Protein AF-A0A969M7H2-F1 (afdb_monomer)

Nearest PDB structures (foldseek):
  3pmc-assembly1_B  TM=3.770E-01  e=3.263E+00  Bacillus anthracis
  1s94-assembly1_A  TM=3.229E-01  e=6.437E+00  Doryteuthis pealeii
  2vee-assembly2_B  TM=3.395E-01  e=8.543E+00  Methanosarcina acetivorans
  3zh0-assembly2_D  TM=2.459E-01  e=5.432E+00  Methanosarcina acetivorans C2A

Mean predicted aligned error: 9.23 Å

Solvent-accessible surface area (backbone atoms only — not comparable to full-atom values): 13716 Å² total; per-residue (Å²): 140,82,84,80,78,81,76,84,69,85,71,71,79,68,38,41,62,80,82,88,72,101,71,77,59,92,92,59,83,84,90,74,83,78,58,60,31,89,74,39,87,54,56,26,68,61,48,50,50,52,51,50,51,52,51,30,54,54,38,33,75,67,66,41,50,72,66,55,20,46,53,50,49,62,74,42,34,56,78,77,65,61,61,87,78,48,68,49,77,45,77,52,59,49,72,58,47,48,72,74,56,73,84,85,61,88,78,70,68,97,72,85,80,67,83,46,76,49,76,46,82,46,83,49,72,67,58,50,50,40,46,43,49,24,43,50,36,24,63,77,69,74,42,53,88,38,49,69,56,46,63,71,70,48,58,77,91,48,47,64,66,51,48,50,51,40,46,49,54,50,48,51,59,56,63,70,65,74,59,58,71,70,58,48,50,54,50,46,51,49,47,52,53,26,47,54,51,49,52,58,58,62,70,48,74,80,80,74,73,79,78,78,77,82,74,77,81,84,129

Radius of gyration: 23.62 Å; Cα contacts (8 Å, |Δi|>4): 178; chains: 1; bounding box: 49×69×76 Å

Sequence (219 aa):
MRSAKSSFFGTASLRAAYRELDGLGAGERAVVSIADPNQAYQARQLVLNRLADRVRDALTTTGLTPEEAGAMVETWRPDWLGDRGLRVLYLLPQEWTEATLPLKLEPAPRMTVRVMVGRSEVLEPDVEQALDLALAEQLQHGKASQIQRLQALLEPRFHEPAITGAINREVDRASAKALPKAELALQRNKIYQAGQSLRQLLRKPRRKHPPKSKLPPCQ

Secondary structure (DSSP, 8-state):
---------------------S---TT-----PPP-GGG--S-HHHHHHHHHHHHHHHHHHTT--HHHHHHHHHHHHIIIIIS-SEEEEEEEPHHHHHHHS----SSPPS-----EEEEEEE--HHHHHHHHHHHHHHHHHS--TTHHHHHHHS-GGGHHHHHHHHHHHHHHHHHTT---HHHHHHHHHHHHHHHHHHHHHHHS---PPPP---PPPP-

Structure (mmCIF, N/CA/C/O backbone):
data_AF-A0A969M7H2-F1
#
_entry.id   AF-A0A969M7H2-F1
#
loop_
_atom_site.group_PDB
_atom_site.id
_atom_site.type_symbol
_atom_site.label_atom_id
_atom_site.label_alt_id
_atom_site.label_comp_id
_atom_site.label_asym_id
_atom_site.label_entity_id
_atom_site.label_seq_id
_atom_site.pdbx_PDB_ins_code
_atom_site.Cartn_x
_atom_site.Cartn_y
_atom_site.Cartn_z
_atom_site.occupancy
_atom_site.B_iso_or_equiv
_atom_site.auth_seq_id
_atom_site.auth_comp_id
_atom_site.auth_asym_id
_atom_site.auth_atom_id
_atom_site.pdbx_PDB_model_num
ATOM 1 N N . MET A 1 1 ? -18.172 24.745 -38.746 1.00 34.62 1 MET A N 1
ATOM 2 C CA . MET A 1 1 ? -17.694 23.544 -38.027 1.00 34.62 1 MET A CA 1
ATOM 3 C C . MET A 1 1 ? -16.381 23.869 -37.322 1.00 34.62 1 MET A C 1
ATOM 5 O O . MET A 1 1 ? -15.348 23.926 -37.973 1.00 34.62 1 MET A O 1
ATOM 9 N N . ARG A 1 2 ? -16.410 24.175 -36.019 1.00 28.17 2 ARG A N 1
ATOM 10 C CA . ARG A 1 2 ? -15.194 24.353 -35.209 1.00 28.17 2 ARG A CA 1
ATOM 11 C C . ARG A 1 2 ? -15.068 23.148 -34.285 1.00 28.17 2 ARG A C 1
ATOM 13 O O . ARG A 1 2 ? -15.931 22.921 -33.447 1.00 28.17 2 ARG A O 1
ATOM 20 N N . SER A 1 3 ? -14.016 22.370 -34.513 1.00 29.94 3 SER A N 1
ATOM 21 C CA . SER A 1 3 ? -13.623 21.222 -33.703 1.00 29.94 3 SER A CA 1
ATOM 22 C C . SER A 1 3 ? -13.223 21.702 -32.308 1.00 29.94 3 SER A C 1
ATOM 24 O O . SER A 1 3 ? -12.275 22.478 -32.156 1.00 29.94 3 SER A O 1
ATOM 26 N N . ALA A 1 4 ? -13.981 21.281 -31.296 1.00 31.31 4 ALA A N 1
ATOM 27 C CA . ALA A 1 4 ? -13.647 21.500 -29.900 1.00 31.31 4 ALA A CA 1
ATOM 28 C C . ALA A 1 4 ? -12.484 20.570 -29.536 1.00 31.31 4 ALA A C 1
ATOM 30 O O . ALA A 1 4 ? -12.659 19.376 -29.302 1.00 31.31 4 ALA A O 1
ATOM 31 N N . LYS A 1 5 ? -11.271 21.126 -29.510 1.00 33.34 5 LYS A N 1
ATOM 32 C CA . LYS A 1 5 ? -10.113 20.469 -28.905 1.00 33.34 5 LYS A CA 1
ATOM 33 C C . LYS A 1 5 ? -10.388 20.336 -27.408 1.00 33.34 5 LYS A C 1
ATOM 35 O O . LYS A 1 5 ? -10.304 21.318 -26.677 1.00 33.34 5 LYS A O 1
ATOM 40 N N . SER A 1 6 ? -10.731 19.125 -26.978 1.00 30.67 6 SER A N 1
ATOM 41 C CA . SER A 1 6 ? -10.762 18.737 -25.570 1.00 30.67 6 SER A CA 1
ATOM 42 C C . SER A 1 6 ? -9.359 18.899 -24.989 1.00 30.67 6 SER A C 1
ATOM 44 O O . SER A 1 6 ? -8.453 18.102 -25.234 1.00 30.67 6 SER A O 1
ATOM 46 N N . SER A 1 7 ? -9.150 19.998 -24.275 1.00 30.95 7 SER A N 1
ATOM 47 C CA . SER A 1 7 ? -7.979 20.208 -23.441 1.00 30.95 7 SER A CA 1
ATOM 48 C C . SER A 1 7 ? -8.122 19.341 -22.192 1.00 30.95 7 SER A C 1
ATOM 50 O O . SER A 1 7 ? -8.823 19.712 -21.252 1.00 30.95 7 SER A O 1
ATOM 52 N N . PHE A 1 8 ? -7.459 18.185 -22.197 1.00 32.19 8 PHE A N 1
ATOM 53 C CA . PHE A 1 8 ? -7.313 17.290 -21.050 1.00 32.19 8 PHE A CA 1
ATOM 54 C C . PHE A 1 8 ? -6.373 17.944 -20.017 1.00 32.19 8 PHE A C 1
ATOM 56 O O . PHE A 1 8 ? -5.194 17.615 -19.901 1.00 32.19 8 PHE A O 1
ATOM 63 N N . PHE A 1 9 ? -6.868 18.958 -19.307 1.00 34.72 9 PHE A N 1
ATOM 64 C CA . PHE A 1 9 ? -6.209 19.457 -18.105 1.00 34.72 9 PHE A CA 1
ATOM 65 C C . PHE A 1 9 ? -6.421 18.430 -16.995 1.00 34.72 9 PHE A C 1
ATOM 67 O O . PHE A 1 9 ? -7.551 18.046 -16.709 1.00 34.72 9 PHE A O 1
ATOM 74 N N . GLY A 1 10 ? -5.322 17.970 -16.394 1.00 37.47 10 GLY A N 1
ATOM 75 C CA . GLY A 1 10 ? -5.323 16.960 -15.344 1.00 37.47 10 GLY A CA 1
ATOM 76 C C . GLY A 1 10 ? -6.170 17.372 -14.145 1.00 37.47 10 GLY A C 1
ATOM 77 O O . GLY A 1 10 ? -5.703 18.070 -13.246 1.00 37.47 10 GLY A O 1
ATOM 78 N N . THR A 1 11 ? -7.401 16.879 -14.100 1.00 36.94 11 THR A N 1
ATOM 79 C CA . THR A 1 11 ? -8.129 16.717 -12.853 1.00 36.94 11 THR A CA 1
ATOM 80 C C . THR A 1 11 ? -7.439 15.603 -12.086 1.00 36.94 11 THR A C 1
ATOM 82 O O . THR A 1 11 ? -7.425 14.449 -12.511 1.00 36.94 11 THR A O 1
ATOM 85 N N . ALA A 1 12 ? -6.867 15.957 -10.938 1.00 45.28 12 ALA A N 1
ATOM 86 C CA . ALA A 1 12 ? -6.810 15.057 -9.797 1.00 45.28 12 ALA A CA 1
ATOM 87 C C . ALA A 1 12 ? -8.052 14.160 -9.793 1.00 45.28 12 ALA A C 1
ATOM 89 O O . ALA A 1 12 ? -9.144 14.687 -10.015 1.00 45.28 12 ALA A O 1
ATOM 90 N N . SER A 1 13 ? -7.929 12.856 -9.541 1.00 53.19 13 SER A N 1
ATOM 91 C CA . SER A 1 13 ? -9.135 12.060 -9.316 1.00 53.19 13 SER A CA 1
ATOM 92 C C . SER A 1 13 ? -9.882 12.668 -8.121 1.00 53.19 13 SE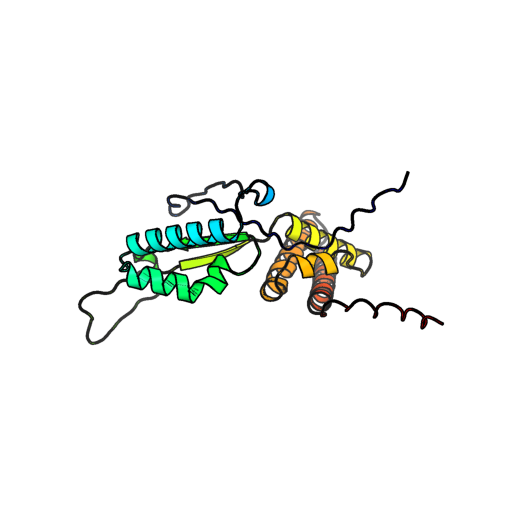R A C 1
ATOM 94 O O . SER A 1 13 ? -9.480 12.523 -6.968 1.00 53.19 13 SER A O 1
ATOM 96 N N . LEU A 1 14 ? -10.951 13.418 -8.404 1.00 67.44 14 LEU A N 1
ATOM 97 C CA . LEU A 1 14 ? -11.903 13.982 -7.439 1.00 67.44 14 LEU A CA 1
ATOM 98 C C . LEU A 1 14 ? -12.839 12.894 -6.901 1.00 67.44 14 LEU A C 1
ATOM 100 O O . LEU A 1 14 ? -13.919 13.183 -6.383 1.00 67.44 14 LEU A O 1
ATOM 104 N N . ARG A 1 15 ? -12.442 11.635 -7.064 1.00 78.69 15 ARG A N 1
ATOM 105 C CA . ARG A 1 15 ? -13.232 10.453 -6.796 1.00 78.69 15 ARG A CA 1
ATOM 106 C C . ARG A 1 15 ? -12.421 9.538 -5.899 1.00 78.69 15 ARG A C 1
ATOM 108 O O . ARG A 1 15 ? -11.197 9.477 -5.983 1.00 78.69 15 ARG A O 1
ATOM 115 N N . ALA A 1 16 ? -13.127 8.864 -5.017 1.00 86.81 16 ALA A N 1
ATOM 116 C CA . ALA A 1 16 ? -12.582 7.829 -4.169 1.00 86.81 16 ALA A CA 1
ATOM 117 C C . ALA A 1 16 ? -13.588 6.688 -4.157 1.00 86.81 16 ALA A C 1
ATOM 119 O O . ALA A 1 16 ? -14.788 6.904 -4.330 1.00 86.81 16 ALA A O 1
ATOM 120 N N . ALA A 1 17 ? -13.085 5.490 -3.939 1.00 89.25 17 ALA A N 1
ATOM 121 C CA . ALA A 1 17 ? -13.888 4.323 -3.662 1.00 89.25 17 ALA A CA 1
ATOM 122 C C . ALA A 1 17 ? -13.106 3.462 -2.674 1.00 89.25 17 ALA A C 1
ATOM 124 O O . ALA A 1 17 ? -11.879 3.535 -2.612 1.00 89.25 17 ALA A O 1
ATOM 125 N N . TYR A 1 18 ? -13.820 2.674 -1.886 1.00 91.38 18 TYR A N 1
ATOM 126 C CA . TYR A 1 18 ? -13.217 1.683 -1.014 1.00 91.38 18 TYR A CA 1
ATOM 127 C C . TYR A 1 18 ? -14.048 0.412 -1.074 1.00 91.38 18 TYR A C 1
ATOM 129 O O . TYR A 1 18 ? -15.209 0.424 -1.493 1.00 91.38 18 TYR A O 1
ATOM 137 N N . ARG A 1 19 ? -13.430 -0.684 -0.660 1.00 91.44 19 ARG A N 1
ATOM 138 C CA . ARG A 1 19 ? -14.099 -1.954 -0.439 1.00 91.44 19 ARG A CA 1
ATOM 139 C C . ARG A 1 19 ? -13.588 -2.504 0.881 1.00 91.44 19 ARG A C 1
ATOM 141 O O . ARG A 1 19 ? -12.393 -2.431 1.150 1.00 91.44 19 ARG A O 1
ATOM 148 N N . GLU A 1 20 ? -14.509 -2.994 1.689 1.00 91.62 20 GLU A N 1
ATOM 149 C CA . GLU A 1 20 ? -14.214 -3.606 2.977 1.00 91.62 20 GLU A CA 1
ATOM 150 C C . GLU A 1 20 ? -14.143 -5.126 2.817 1.00 91.62 20 GLU A C 1
ATOM 152 O O . GLU A 1 20 ? -14.786 -5.699 1.932 1.00 91.62 20 GLU A O 1
ATOM 157 N N . LEU A 1 21 ? -13.323 -5.751 3.652 1.00 91.56 21 LEU A N 1
ATOM 158 C CA . LEU A 1 21 ? -13.285 -7.191 3.849 1.00 91.56 21 LEU A CA 1
ATOM 159 C C . LEU A 1 21 ? -13.515 -7.448 5.333 1.00 91.56 21 LEU A C 1
ATOM 161 O O . LEU A 1 21 ? -12.853 -6.818 6.156 1.00 91.56 21 LEU A O 1
ATOM 165 N N . ASP A 1 22 ? -14.400 -8.390 5.653 1.00 85.50 22 ASP A N 1
ATOM 166 C CA . ASP A 1 22 ? -14.781 -8.708 7.039 1.00 85.50 22 ASP A CA 1
ATOM 167 C C . ASP A 1 22 ? -13.631 -9.332 7.853 1.00 85.50 22 ASP A C 1
ATOM 169 O O . ASP A 1 22 ? -13.689 -9.423 9.077 1.00 85.50 22 ASP A O 1
ATOM 173 N N . GLY A 1 23 ? -12.564 -9.755 7.177 1.00 87.81 23 GLY A N 1
ATOM 174 C CA . GLY A 1 23 ? -11.356 -10.304 7.769 1.00 87.81 23 GLY A CA 1
ATOM 175 C C . GLY A 1 23 ? -10.569 -11.112 6.747 1.00 87.81 23 GLY A C 1
ATOM 176 O O . GLY A 1 23 ? -11.054 -11.404 5.653 1.00 87.81 23 GLY A O 1
ATOM 177 N N . LEU A 1 24 ? -9.335 -11.456 7.101 1.00 91.94 24 LEU A N 1
ATOM 178 C CA . LEU A 1 24 ? -8.536 -12.418 6.355 1.00 91.94 24 LEU A CA 1
ATOM 179 C C . LEU A 1 24 ? -7.736 -13.251 7.355 1.00 91.94 24 LEU A C 1
ATOM 181 O O . LEU A 1 24 ? -6.909 -12.711 8.095 1.00 91.94 24 LEU A O 1
ATOM 185 N N . GLY A 1 25 ? -8.011 -14.552 7.404 1.00 90.31 25 GLY A N 1
ATOM 186 C CA . GLY A 1 25 ? -7.315 -15.484 8.280 1.00 90.31 25 GLY A CA 1
ATOM 187 C C . GLY A 1 25 ? -5.849 -15.680 7.889 1.00 90.31 25 GLY A C 1
ATOM 188 O O . GLY A 1 25 ? -5.417 -15.380 6.773 1.00 90.31 25 GLY A O 1
ATOM 189 N N . ALA A 1 26 ? -5.055 -16.228 8.810 1.00 88.62 26 ALA A N 1
ATOM 190 C CA . ALA A 1 26 ? -3.659 -16.552 8.534 1.00 88.62 26 ALA A CA 1
ATOM 191 C C . ALA A 1 26 ? -3.546 -17.550 7.365 1.00 88.62 26 ALA A C 1
ATOM 193 O O . ALA A 1 26 ? -4.121 -18.634 7.398 1.00 88.62 26 ALA A O 1
ATOM 194 N N . GLY A 1 27 ? -2.791 -17.175 6.327 1.00 91.00 27 GLY A N 1
ATOM 195 C CA . GLY A 1 27 ? -2.616 -17.982 5.113 1.00 91.00 27 GLY A CA 1
ATOM 196 C C . GLY A 1 27 ? -3.788 -17.926 4.127 1.00 91.00 27 GLY A C 1
ATOM 197 O O . GLY A 1 27 ? -3.666 -18.449 3.016 1.00 91.00 27 GLY A O 1
ATOM 198 N N . GLU A 1 28 ? -4.890 -17.268 4.488 1.00 94.06 28 GLU A N 1
ATOM 199 C CA . GLU A 1 28 ? -6.026 -17.067 3.600 1.00 94.06 28 GLU A CA 1
ATOM 200 C C . GLU A 1 28 ? -5.679 -16.063 2.493 1.00 94.06 28 GLU A C 1
ATOM 202 O O . GLU A 1 28 ? -4.830 -15.178 2.639 1.00 94.06 28 GLU A O 1
ATOM 207 N N . ARG A 1 29 ? -6.333 -16.217 1.342 1.00 93.25 29 ARG A N 1
ATOM 208 C CA . ARG A 1 29 ? -6.208 -15.308 0.205 1.00 93.25 29 ARG A CA 1
ATOM 209 C C . ARG A 1 29 ? -7.592 -14.862 -0.225 1.00 93.25 29 ARG A C 1
ATOM 211 O O . ARG A 1 29 ? -8.449 -15.697 -0.488 1.00 93.25 29 ARG A O 1
ATOM 218 N N . ALA A 1 30 ? -7.760 -13.557 -0.390 1.00 90.75 30 ALA A N 1
ATOM 219 C CA . ALA A 1 30 ? -8.946 -12.970 -0.992 1.00 90.75 30 ALA A CA 1
ATOM 220 C C . ALA A 1 30 ? -8.577 -12.289 -2.312 1.00 90.75 30 ALA A C 1
ATOM 222 O O . ALA A 1 30 ? -7.557 -11.604 -2.412 1.00 90.75 30 ALA A O 1
ATOM 223 N N . VAL A 1 31 ? -9.426 -12.463 -3.325 1.00 89.75 31 VAL A N 1
ATOM 224 C CA . VAL A 1 31 ? -9.356 -11.686 -4.565 1.00 89.75 31 VAL A CA 1
ATOM 225 C C . VAL A 1 31 ? -10.406 -10.596 -4.485 1.00 89.75 31 VAL A C 1
ATOM 227 O O . VAL A 1 31 ? -11.598 -10.865 -4.354 1.00 89.75 31 VAL A O 1
ATOM 230 N N . VAL A 1 32 ? -9.948 -9.354 -4.572 1.00 86.75 32 VAL A N 1
ATOM 231 C CA . VAL A 1 32 ? -10.793 -8.179 -4.413 1.00 86.75 32 VAL A CA 1
ATOM 232 C C . VAL A 1 32 ? -10.760 -7.374 -5.697 1.00 86.75 32 VAL A C 1
ATOM 234 O O . VAL A 1 32 ? -9.695 -6.956 -6.147 1.00 86.75 32 VAL A O 1
ATOM 237 N N . SER A 1 33 ? -11.926 -7.123 -6.288 1.00 84.00 33 SER A N 1
ATOM 238 C CA . SER A 1 33 ? -12.015 -6.151 -7.375 1.00 84.00 33 SER A CA 1
ATOM 239 C C . SER A 1 33 ? -11.771 -4.756 -6.809 1.00 84.00 33 SER A C 1
ATOM 241 O O . SER A 1 33 ? -12.522 -4.298 -5.941 1.00 84.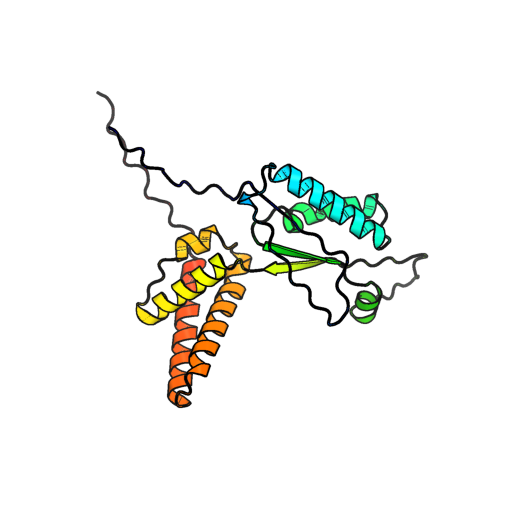00 33 SER A O 1
ATOM 243 N N . ILE A 1 34 ? -10.733 -4.087 -7.312 1.00 79.62 34 ILE A N 1
ATOM 244 C CA . ILE A 1 34 ? -10.461 -2.683 -6.998 1.00 79.62 34 ILE A CA 1
ATOM 245 C C . ILE A 1 34 ? -11.685 -1.880 -7.436 1.00 79.62 34 ILE A C 1
ATOM 247 O O . ILE A 1 34 ? -12.108 -1.955 -8.590 1.00 79.62 34 ILE A O 1
ATOM 251 N N . ALA A 1 35 ? -12.291 -1.160 -6.495 1.00 75.25 35 ALA A N 1
ATOM 252 C CA . ALA A 1 35 ? -13.459 -0.351 -6.789 1.00 75.25 35 ALA A CA 1
ATOM 253 C C . ALA A 1 35 ? -13.056 0.774 -7.751 1.00 75.25 35 ALA A C 1
ATOM 255 O O . ALA A 1 35 ? -12.178 1.569 -7.425 1.00 75.25 35 ALA A O 1
ATOM 256 N N . ASP A 1 36 ? -13.684 0.827 -8.929 1.00 71.31 36 ASP A N 1
ATOM 257 C CA . ASP A 1 36 ? -13.396 1.846 -9.938 1.00 71.31 36 ASP A CA 1
ATOM 258 C C . ASP A 1 36 ? -13.890 3.213 -9.440 1.00 71.31 36 ASP A C 1
ATOM 260 O O . ASP A 1 36 ? -15.106 3.438 -9.357 1.00 71.31 36 ASP A O 1
ATOM 264 N N . PRO A 1 37 ? -12.987 4.166 -9.136 1.00 66.81 37 PRO A N 1
ATOM 265 C CA . PRO A 1 37 ? -13.393 5.482 -8.674 1.00 66.81 37 PRO A CA 1
ATOM 266 C C . PRO A 1 37 ? -14.236 6.210 -9.722 1.00 66.81 37 PRO A C 1
ATOM 268 O O . PRO A 1 37 ? -15.021 7.073 -9.357 1.00 66.81 37 PRO A O 1
ATOM 271 N N . ASN A 1 38 ? -14.127 5.876 -11.013 1.00 66.69 38 ASN A N 1
ATOM 272 C CA . ASN A 1 38 ? -14.912 6.519 -12.066 1.00 66.69 38 ASN A CA 1
ATOM 273 C C . ASN A 1 38 ? -16.385 6.121 -12.074 1.00 66.69 38 ASN A C 1
ATOM 275 O O . ASN A 1 38 ? -17.198 6.857 -12.632 1.00 66.69 38 ASN A O 1
ATOM 279 N N . GLN A 1 39 ? -16.723 5.013 -11.418 1.00 62.03 39 GLN A N 1
ATOM 280 C CA . GLN A 1 39 ? -18.101 4.593 -11.177 1.00 62.03 39 GLN A CA 1
ATOM 281 C C . GLN A 1 39 ? -18.670 5.211 -9.895 1.00 62.03 39 GLN A C 1
ATOM 283 O O . GLN A 1 39 ? -19.878 5.163 -9.661 1.00 62.03 39 GLN A O 1
ATOM 288 N N . ALA A 1 40 ? -17.828 5.836 -9.065 1.00 62.22 40 ALA A N 1
ATOM 289 C CA . ALA A 1 40 ? -18.291 6.576 -7.906 1.00 62.22 40 ALA A CA 1
ATOM 290 C C . ALA A 1 40 ? -18.942 7.893 -8.360 1.00 62.22 40 ALA A C 1
ATOM 292 O O . ALA A 1 40 ? -18.274 8.869 -8.702 1.00 62.22 40 ALA A O 1
ATOM 293 N N . TYR A 1 41 ? -20.274 7.931 -8.322 1.00 62.66 41 TYR A N 1
ATOM 294 C CA . TYR A 1 41 ? -21.057 9.155 -8.529 1.00 62.66 41 TYR A CA 1
ATOM 295 C C . TYR A 1 41 ? -20.939 10.144 -7.360 1.00 62.66 41 TYR A C 1
ATOM 297 O O . TYR A 1 41 ? -21.364 11.293 -7.465 1.00 62.66 41 TYR A O 1
ATOM 305 N N . GLN A 1 42 ? -20.385 9.702 -6.229 1.00 72.62 42 GLN A N 1
ATOM 306 C CA . GLN A 1 42 ? -20.287 10.506 -5.019 1.00 72.62 42 GLN A CA 1
ATOM 307 C C . GLN A 1 42 ? -19.031 11.375 -5.000 1.00 72.62 42 GLN A C 1
ATOM 309 O O . GLN A 1 42 ? -17.956 10.973 -5.445 1.00 72.62 42 GLN A O 1
ATOM 314 N N . ALA A 1 43 ? -19.159 12.564 -4.409 1.00 82.94 43 ALA A N 1
ATOM 315 C CA . ALA A 1 43 ? -18.018 13.427 -4.142 1.00 82.94 43 ALA A CA 1
ATOM 316 C C . ALA A 1 43 ? -16.999 12.696 -3.254 1.00 82.94 43 ALA A C 1
ATOM 318 O O . ALA A 1 43 ? -17.372 12.111 -2.234 1.00 82.94 43 ALA A O 1
ATOM 319 N N . ARG A 1 44 ? -15.705 12.786 -3.594 1.00 85.62 44 ARG A N 1
ATOM 320 C CA . ARG A 1 44 ? -14.607 12.168 -2.828 1.00 85.62 44 ARG A CA 1
ATOM 321 C C . ARG A 1 44 ? -14.727 12.385 -1.324 1.00 85.62 44 ARG A C 1
ATOM 323 O O . ARG A 1 44 ? -14.556 11.435 -0.573 1.00 85.62 44 ARG A O 1
ATOM 330 N N . GLN A 1 45 ? -15.051 13.600 -0.882 1.00 87.94 45 GLN A N 1
ATOM 331 C CA . GLN A 1 45 ? -15.126 13.901 0.548 1.00 87.94 45 GLN A CA 1
ATOM 332 C C . GLN A 1 45 ? -16.185 13.064 1.277 1.00 87.94 45 GLN A C 1
ATOM 334 O O . GLN A 1 45 ? -15.936 12.608 2.386 1.00 87.94 45 GLN A O 1
ATOM 339 N N . LEU A 1 46 ? -17.333 12.808 0.645 1.00 89.50 46 LEU A N 1
ATOM 340 C CA . LEU A 1 46 ? -18.375 11.965 1.228 1.00 89.50 46 LEU A CA 1
ATOM 341 C C . LEU A 1 46 ? -17.887 10.521 1.393 1.00 89.50 46 LEU A C 1
ATOM 343 O O . LEU A 1 46 ? -18.113 9.910 2.434 1.00 89.50 46 LEU A O 1
ATOM 347 N N . VAL A 1 47 ? -17.177 9.995 0.391 1.00 90.75 47 VAL A N 1
ATOM 348 C CA . VAL A 1 47 ? -16.592 8.648 0.450 1.00 90.75 47 VAL A CA 1
ATOM 349 C C . VAL A 1 47 ? -15.532 8.559 1.547 1.00 90.75 47 VAL A C 1
ATOM 351 O O . VAL A 1 47 ? -15.540 7.604 2.317 1.00 90.75 47 VAL A O 1
ATOM 354 N N . LEU A 1 48 ? -14.659 9.564 1.662 1.00 92.06 48 LEU A N 1
ATOM 355 C CA . LEU A 1 48 ? -13.628 9.601 2.701 1.00 92.06 48 LEU A CA 1
ATOM 356 C C . LEU A 1 48 ? -14.210 9.748 4.108 1.00 92.06 48 LEU A C 1
ATOM 358 O O . LEU A 1 48 ? -13.677 9.154 5.038 1.00 92.06 48 LEU A O 1
ATOM 362 N N . ASN A 1 49 ? -15.295 10.506 4.276 1.00 93.75 49 ASN A N 1
ATOM 363 C CA . ASN A 1 49 ? -15.978 10.611 5.565 1.00 93.75 49 ASN A CA 1
ATOM 364 C C . ASN A 1 49 ? -16.582 9.260 5.965 1.00 93.75 49 ASN A C 1
ATOM 366 O O . ASN A 1 49 ? -16.331 8.794 7.068 1.00 93.75 49 ASN A O 1
ATOM 370 N N . ARG A 1 50 ? -17.265 8.577 5.036 1.00 93.94 50 ARG A N 1
ATOM 371 C CA . ARG A 1 50 ? -17.798 7.228 5.282 1.00 93.94 50 ARG A CA 1
ATOM 372 C C . ARG A 1 50 ? -16.697 6.227 5.614 1.00 93.94 50 ARG A C 1
ATOM 374 O O . ARG A 1 50 ? -16.850 5.458 6.549 1.00 93.94 50 ARG A O 1
ATOM 381 N N . LEU A 1 51 ? -15.588 6.245 4.873 1.00 94.50 51 LEU A N 1
ATOM 382 C CA . LEU A 1 51 ? -14.439 5.390 5.170 1.00 94.50 51 LEU A CA 1
ATOM 383 C C . LEU A 1 51 ? -13.856 5.703 6.557 1.00 94.50 51 LEU A C 1
ATOM 385 O O . LEU A 1 51 ? -13.535 4.784 7.297 1.00 94.50 51 LEU A O 1
ATOM 389 N N . ALA A 1 52 ? -13.760 6.978 6.937 1.00 96.25 52 ALA A N 1
ATOM 390 C CA . ALA A 1 52 ? -13.307 7.372 8.269 1.00 96.25 52 ALA A CA 1
ATOM 391 C C . ALA A 1 52 ? -14.226 6.841 9.378 1.00 96.25 52 ALA A C 1
ATOM 393 O O . ALA A 1 52 ? -13.729 6.367 10.396 1.00 96.25 52 ALA A O 1
ATOM 394 N N . ASP A 1 53 ? -15.543 6.886 9.168 1.00 97.00 53 ASP A N 1
ATOM 395 C CA . ASP A 1 53 ? -16.514 6.323 10.108 1.00 97.00 53 ASP A CA 1
ATOM 396 C C . ASP A 1 53 ? -16.372 4.795 10.196 1.00 97.00 53 ASP A C 1
ATOM 398 O O . ASP A 1 53 ? -16.288 4.265 11.298 1.00 97.00 53 ASP A O 1
ATOM 402 N N . ARG A 1 54 ? -16.193 4.092 9.066 1.00 96.56 54 ARG A N 1
ATOM 403 C CA . ARG A 1 54 ? -15.915 2.642 9.062 1.00 96.56 54 ARG A CA 1
ATOM 404 C C . ARG A 1 54 ? -14.628 2.275 9.799 1.00 96.56 54 ARG A C 1
ATOM 406 O O . ARG A 1 54 ? -14.610 1.307 10.551 1.00 96.56 54 ARG A O 1
ATOM 4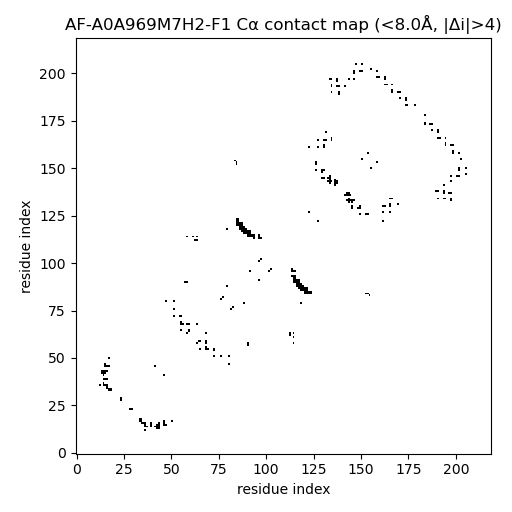13 N N . VAL A 1 55 ? -13.555 3.047 9.616 1.00 96.44 55 VAL A N 1
ATOM 414 C CA . VAL A 1 55 ? -12.297 2.829 10.348 1.00 96.44 55 VAL A CA 1
ATOM 415 C C . VAL A 1 55 ? -12.500 3.073 11.844 1.00 96.44 55 VAL A C 1
ATOM 417 O O . VAL A 1 55 ? -11.979 2.308 12.649 1.00 96.44 55 VAL A O 1
ATOM 420 N N . ARG A 1 56 ? -13.278 4.094 12.227 1.00 97.69 56 ARG A N 1
ATOM 421 C CA . ARG A 1 56 ? -13.616 4.356 13.633 1.00 97.69 56 ARG A CA 1
ATOM 422 C C . ARG A 1 56 ? -14.376 3.181 14.246 1.00 97.69 56 ARG A C 1
ATOM 424 O O . ARG A 1 56 ? -13.971 2.712 15.304 1.00 97.69 56 ARG A O 1
ATOM 431 N N . ASP A 1 57 ? -15.399 2.674 13.557 1.00 96.88 57 ASP A N 1
ATOM 432 C CA . ASP A 1 57 ? -16.164 1.501 13.993 1.00 96.88 57 ASP A CA 1
ATOM 433 C C . ASP A 1 57 ? -15.233 0.297 14.200 1.00 96.88 57 ASP A C 1
ATOM 435 O O . ASP A 1 57 ? -15.230 -0.316 15.267 1.00 96.88 57 ASP A O 1
ATOM 439 N N . ALA A 1 58 ? -14.386 -0.002 13.208 1.00 95.50 58 ALA A N 1
ATOM 440 C CA . ALA A 1 58 ? -13.441 -1.113 13.273 1.00 95.50 58 ALA A CA 1
ATOM 441 C C . ALA A 1 58 ? -12.452 -0.963 14.444 1.00 95.50 58 ALA A C 1
ATOM 443 O O . ALA A 1 58 ? -12.220 -1.916 15.185 1.00 95.50 58 ALA A O 1
ATOM 444 N N . LEU A 1 59 ? -11.923 0.238 14.683 1.00 96.44 59 LEU A N 1
ATOM 445 C CA . LEU A 1 59 ? -11.058 0.522 15.830 1.00 96.44 59 LEU A CA 1
ATOM 446 C C . LEU A 1 59 ? -11.777 0.317 17.172 1.00 96.44 59 LEU A C 1
ATOM 448 O O . LEU A 1 59 ? -11.208 -0.275 18.089 1.00 96.44 59 LEU A O 1
ATOM 452 N N . THR A 1 60 ? -13.039 0.726 17.293 1.00 97.00 60 THR A N 1
ATOM 453 C CA . THR A 1 60 ? -13.827 0.473 18.507 1.00 97.00 60 THR A CA 1
ATOM 454 C C . THR A 1 60 ? -14.046 -1.025 18.739 1.00 97.00 60 THR A C 1
ATOM 456 O O . THR A 1 60 ? -13.955 -1.478 19.879 1.00 97.00 60 THR A O 1
ATOM 459 N N . THR A 1 61 ? -14.220 -1.837 17.684 1.00 94.06 61 THR A N 1
ATOM 460 C CA . THR A 1 61 ? -14.306 -3.307 17.846 1.00 94.06 61 THR A CA 1
ATOM 461 C C . THR A 1 61 ? -13.024 -3.945 18.394 1.00 94.06 61 THR A C 1
ATOM 463 O O . THR A 1 61 ? -13.085 -5.027 18.969 1.00 94.06 61 THR A O 1
ATOM 466 N N . THR A 1 62 ? -11.877 -3.263 18.287 1.00 92.56 62 THR A N 1
ATOM 467 C CA . THR A 1 62 ? -10.596 -3.711 18.870 1.00 92.56 62 THR A CA 1
ATOM 468 C C . THR A 1 62 ? -10.380 -3.271 20.322 1.00 92.56 62 THR A C 1
ATOM 470 O O . THR A 1 62 ? -9.328 -3.541 20.894 1.00 92.56 62 THR A O 1
ATOM 473 N N . GLY A 1 63 ? -11.372 -2.617 20.934 1.00 93.69 63 GLY A N 1
ATOM 474 C CA . GLY A 1 63 ? -11.372 -2.254 22.352 1.00 93.69 63 GLY A CA 1
ATOM 475 C C . GLY A 1 63 ? -11.044 -0.791 22.659 1.00 93.69 63 GLY A C 1
ATOM 476 O O . GLY A 1 63 ? -11.030 -0.434 23.835 1.00 93.69 63 GLY A O 1
ATOM 477 N N . LEU A 1 64 ? -10.804 0.058 21.650 1.00 95.75 64 LEU A N 1
ATOM 478 C CA . LEU A 1 64 ? -10.687 1.508 21.865 1.00 95.75 64 LEU A CA 1
ATOM 479 C C . LEU A 1 64 ? -12.044 2.122 22.207 1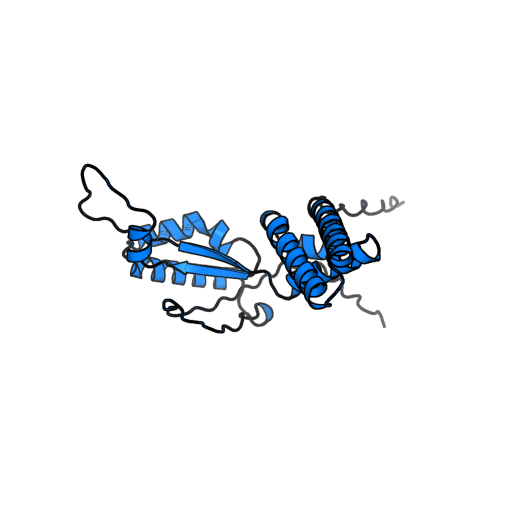.00 95.75 64 LEU A C 1
ATOM 481 O O . LEU A 1 64 ? -13.073 1.717 21.656 1.00 95.75 64 LEU A O 1
ATOM 485 N N . THR A 1 65 ? -12.050 3.163 23.042 1.00 96.69 65 THR A N 1
ATOM 486 C CA . THR A 1 65 ? -13.272 3.957 23.228 1.00 96.69 65 THR A CA 1
ATOM 487 C C . THR A 1 65 ? -13.630 4.712 21.939 1.00 96.69 65 THR A C 1
ATOM 489 O O . THR A 1 65 ? -12.764 4.937 21.083 1.00 96.69 65 THR A O 1
ATOM 492 N N . PRO A 1 66 ? -14.894 5.139 21.757 1.00 97.81 66 PRO A N 1
ATOM 493 C CA . PRO A 1 66 ? -15.279 5.961 20.609 1.00 97.81 66 PRO A CA 1
ATOM 494 C C . PRO A 1 66 ? -14.442 7.243 20.470 1.00 97.81 66 PRO A C 1
ATOM 496 O O . PRO A 1 66 ? -14.110 7.649 19.355 1.00 97.81 66 PRO A O 1
ATOM 499 N N . GLU A 1 67 ? -14.069 7.865 21.591 1.00 97.81 67 GLU A N 1
ATOM 500 C CA . GLU A 1 67 ? -13.231 9.066 21.628 1.00 97.81 67 GLU A CA 1
ATOM 501 C C . GLU A 1 67 ? -11.793 8.762 21.200 1.00 97.81 67 GLU A C 1
ATOM 503 O O . GLU A 1 67 ? -11.232 9.500 20.390 1.00 97.81 67 GLU A O 1
ATOM 508 N N . GLU A 1 68 ? -11.209 7.664 21.689 1.00 97.25 68 GLU A N 1
ATOM 509 C CA . GLU A 1 68 ? -9.861 7.222 21.312 1.00 97.25 68 GLU A CA 1
ATOM 510 C C . GLU A 1 68 ? -9.787 6.856 19.826 1.00 97.25 68 GLU A C 1
ATOM 512 O O . GLU A 1 68 ? -8.900 7.324 19.107 1.00 97.25 68 GLU A O 1
ATOM 517 N N . ALA A 1 69 ? -10.757 6.077 19.337 1.00 98.06 69 ALA A N 1
ATOM 518 C CA . ALA A 1 69 ? -10.867 5.722 17.927 1.00 98.06 69 ALA A CA 1
ATOM 519 C C . ALA A 1 69 ? -11.048 6.972 17.050 1.00 98.06 69 ALA A C 1
ATOM 521 O O . ALA A 1 69 ? -10.396 7.112 16.012 1.00 98.06 69 ALA A O 1
ATOM 522 N N . GLY A 1 70 ? -11.895 7.914 17.481 1.00 97.88 70 GLY A N 1
ATOM 523 C CA . GLY A 1 70 ? -12.090 9.197 16.808 1.00 97.88 70 GLY A CA 1
ATOM 524 C C . GLY A 1 70 ? -10.803 10.019 16.737 1.00 97.88 70 GLY A C 1
ATOM 525 O O . GLY A 1 70 ? -10.408 10.447 15.652 1.00 97.88 70 GLY A O 1
ATOM 526 N N . ALA A 1 71 ? -10.109 10.181 17.864 1.00 97.75 71 ALA A N 1
ATOM 527 C CA . ALA A 1 71 ? -8.845 10.907 17.939 1.00 97.75 71 ALA A CA 1
ATOM 528 C C . ALA A 1 71 ? -7.753 10.273 17.063 1.00 97.75 71 ALA A C 1
ATOM 530 O O . ALA A 1 71 ? -6.984 10.992 16.419 1.00 97.75 71 ALA A O 1
ATOM 531 N N . MET A 1 72 ? -7.705 8.941 16.989 1.00 97.00 72 MET A N 1
ATOM 532 C CA . MET A 1 72 ? -6.773 8.225 16.122 1.00 97.00 72 MET A CA 1
ATOM 533 C C . MET A 1 72 ? -7.076 8.500 14.643 1.00 97.00 72 MET A C 1
ATOM 535 O O . MET A 1 72 ? -6.184 8.909 13.900 1.00 97.00 72 MET A O 1
ATOM 539 N N . VAL A 1 73 ? -8.334 8.352 14.219 1.00 97.19 73 VAL A N 1
ATOM 540 C CA . VAL A 1 73 ? -8.736 8.622 12.830 1.00 97.19 73 VAL A CA 1
ATOM 541 C C . VAL A 1 73 ? -8.443 10.065 12.432 1.00 97.19 73 VAL A C 1
ATOM 543 O O . VAL A 1 73 ? -7.919 10.277 11.343 1.00 97.19 73 VAL A O 1
ATOM 546 N N . GLU A 1 74 ? -8.730 11.051 13.286 1.00 96.62 74 GLU A N 1
ATOM 547 C CA . GLU A 1 74 ? -8.446 12.456 12.969 1.00 96.62 74 GLU A CA 1
ATOM 548 C C . GLU A 1 74 ? -6.945 12.748 12.891 1.00 96.62 74 GLU A C 1
ATOM 550 O O . GLU A 1 74 ? -6.499 13.384 11.935 1.00 96.62 74 GLU A O 1
ATOM 555 N N . THR A 1 75 ? -6.156 12.232 13.839 1.00 96.50 75 THR A N 1
ATOM 556 C CA . THR A 1 75 ? -4.691 12.384 13.847 1.00 96.50 75 THR A CA 1
ATOM 557 C C . THR A 1 75 ? -4.065 11.869 12.551 1.00 96.50 75 THR A C 1
ATOM 559 O O . THR A 1 75 ? -3.220 12.536 11.955 1.00 96.50 75 THR A O 1
ATOM 562 N N . TRP A 1 76 ? -4.501 10.697 12.086 1.00 96.00 76 TRP A N 1
ATOM 563 C CA . TRP A 1 76 ? -3.919 10.027 10.921 1.00 96.00 76 TRP A CA 1
ATOM 564 C C . TRP A 1 76 ? -4.671 10.291 9.611 1.00 96.00 76 TRP A C 1
ATOM 566 O O . TRP A 1 76 ? -4.276 9.784 8.560 1.00 96.00 76 TRP A O 1
ATOM 576 N N . ARG A 1 77 ? -5.731 11.109 9.627 1.00 94.12 77 ARG A N 1
ATOM 577 C CA . ARG A 1 77 ? -6.579 11.396 8.459 1.00 94.12 77 ARG A CA 1
ATOM 578 C C . ARG A 1 77 ? -5.787 11.829 7.217 1.00 94.12 77 ARG A C 1
ATOM 580 O O . ARG A 1 77 ? -6.099 11.305 6.141 1.00 94.12 77 ARG A O 1
ATOM 587 N N . PRO A 1 78 ? -4.783 12.730 7.297 1.00 91.00 78 PRO A N 1
ATOM 588 C CA . PRO A 1 78 ? -3.997 13.108 6.121 1.00 91.00 78 PRO A CA 1
ATOM 589 C C . PRO A 1 78 ? -3.289 11.906 5.480 1.00 91.00 78 PRO A C 1
ATOM 591 O O . PRO A 1 78 ? -3.351 11.727 4.266 1.00 91.00 78 PRO A O 1
ATOM 594 N N . ASP A 1 79 ? -2.713 11.035 6.304 1.00 89.00 79 ASP A N 1
ATOM 595 C CA . ASP A 1 79 ? -1.924 9.879 5.883 1.00 89.00 79 ASP A CA 1
ATOM 596 C C . ASP A 1 79 ? -2.765 8.677 5.436 1.00 89.00 79 ASP A C 1
ATOM 598 O O . ASP A 1 79 ? -2.366 7.926 4.544 1.00 89.00 79 ASP A O 1
ATOM 602 N N . TRP A 1 80 ? -3.913 8.447 6.070 1.00 92.75 80 TRP A N 1
ATOM 603 C CA . TRP A 1 80 ? -4.794 7.327 5.738 1.00 92.75 80 TRP A CA 1
ATOM 604 C C . TRP A 1 80 ? -5.709 7.651 4.562 1.00 92.75 80 TRP A C 1
ATOM 606 O O . TRP A 1 80 ? -5.955 6.792 3.716 1.00 92.75 80 TRP A O 1
ATOM 616 N N . LEU A 1 81 ? -6.199 8.889 4.473 1.00 90.81 81 LEU A N 1
ATOM 617 C CA . LEU A 1 81 ? -7.305 9.263 3.584 1.00 90.81 81 LEU A CA 1
ATOM 618 C C . LEU A 1 81 ? -6.971 10.443 2.658 1.00 90.81 81 LEU A C 1
ATOM 620 O O . LEU A 1 81 ? -7.615 10.618 1.621 1.00 90.81 81 LEU A O 1
ATOM 624 N N . GLY A 1 82 ? -5.990 11.269 3.025 1.00 84.50 82 GLY A N 1
ATOM 625 C CA . GLY A 1 82 ? -5.663 12.513 2.327 1.00 84.50 82 GLY A CA 1
ATOM 626 C C . GLY A 1 82 ? -4.907 12.299 1.020 1.00 84.50 82 GLY A C 1
ATOM 627 O O . GLY A 1 82 ? -5.269 12.910 0.009 1.00 84.50 82 GLY A O 1
ATOM 628 N N . ASP A 1 83 ? -3.922 11.404 1.028 1.00 84.38 83 ASP A N 1
ATOM 629 C CA . ASP A 1 83 ? -3.041 11.164 -0.117 1.00 84.38 83 ASP A CA 1
ATOM 630 C C . ASP A 1 83 ? -3.730 10.401 -1.256 1.00 84.38 83 ASP A C 1
ATOM 632 O O . ASP A 1 83 ? -4.698 9.660 -1.046 1.00 84.38 83 ASP A O 1
ATOM 636 N N . ARG A 1 84 ? -3.208 10.544 -2.478 1.00 81.75 84 ARG A N 1
ATOM 637 C CA . ARG A 1 84 ? -3.665 9.790 -3.656 1.00 81.75 84 ARG A CA 1
ATOM 638 C C . ARG A 1 84 ? -3.040 8.398 -3.716 1.00 81.75 84 ARG A C 1
ATOM 640 O O . ARG A 1 84 ? -2.006 8.154 -3.102 1.00 81.75 84 ARG A O 1
ATOM 647 N N . GLY A 1 85 ? -3.664 7.529 -4.503 1.00 84.69 85 GLY A N 1
ATOM 648 C CA . GLY A 1 85 ? -3.193 6.176 -4.782 1.00 84.69 85 GLY A CA 1
ATOM 649 C C . GLY A 1 85 ? -4.083 5.100 -4.173 1.00 84.69 85 GLY A C 1
ATOM 650 O O . GLY A 1 85 ? -5.032 5.382 -3.435 1.00 84.69 85 GLY A O 1
ATOM 651 N N . LEU A 1 86 ? -3.754 3.859 -4.510 1.00 88.94 86 LEU A N 1
ATOM 652 C CA . LEU A 1 86 ? -4.396 2.664 -3.994 1.00 88.94 86 LEU A CA 1
ATOM 653 C C . LEU A 1 86 ? -3.673 2.196 -2.729 1.00 88.94 86 LEU A C 1
ATOM 655 O O . LEU A 1 86 ? -2.452 2.060 -2.713 1.00 88.94 86 LEU A O 1
ATOM 659 N N . ARG A 1 87 ? -4.430 1.913 -1.669 1.00 92.06 87 ARG A N 1
ATOM 660 C CA . ARG A 1 87 ? -3.873 1.409 -0.413 1.00 92.06 87 ARG A CA 1
ATOM 661 C C . ARG A 1 87 ? -4.794 0.424 0.273 1.00 92.06 87 ARG A C 1
ATOM 663 O O . ARG A 1 87 ? -6.010 0.472 0.106 1.00 92.06 87 ARG A O 1
ATOM 670 N N . VAL A 1 88 ? -4.183 -0.418 1.090 1.00 93.56 88 VAL A N 1
ATOM 671 C CA . VAL A 1 88 ? -4.844 -1.321 2.023 1.00 93.56 88 VAL A CA 1
ATOM 672 C C . VAL A 1 88 ? -4.604 -0.785 3.429 1.00 93.56 88 VAL A C 1
ATOM 674 O O . VAL A 1 88 ? -3.456 -0.588 3.835 1.00 93.56 88 VAL A O 1
ATOM 677 N N . LEU A 1 89 ? -5.690 -0.537 4.154 1.00 95.00 89 LEU A N 1
ATOM 678 C CA . LEU A 1 89 ? -5.683 -0.281 5.592 1.00 95.00 89 LEU A CA 1
ATOM 679 C C . LEU A 1 89 ? -6.250 -1.520 6.278 1.00 95.00 89 LEU A C 1
ATOM 681 O O . LEU A 1 89 ? -7.273 -2.038 5.837 1.00 95.00 89 LEU A O 1
ATOM 685 N N . TYR A 1 90 ? -5.579 -2.009 7.314 1.00 95.19 90 TYR A N 1
ATOM 686 C CA . TYR A 1 90 ? -5.987 -3.223 8.017 1.00 95.19 90 TYR A CA 1
ATOM 687 C C . TYR A 1 90 ? -5.636 -3.145 9.498 1.00 95.19 90 TYR A C 1
ATOM 689 O O . TYR A 1 90 ? -4.675 -2.483 9.886 1.00 95.19 90 TYR A O 1
ATOM 697 N N . LEU A 1 91 ? -6.415 -3.833 10.326 1.00 94.88 91 LEU A N 1
ATOM 698 C CA . LEU A 1 91 ? -6.138 -3.990 11.748 1.00 94.88 91 LEU A CA 1
ATOM 699 C C . LEU A 1 91 ? -5.421 -5.316 11.968 1.00 94.88 91 LEU A C 1
ATOM 701 O O . LEU A 1 91 ? -5.775 -6.333 11.373 1.00 94.88 91 LEU A O 1
ATOM 705 N N . LEU A 1 92 ? -4.382 -5.289 12.795 1.00 92.69 92 LEU A N 1
ATOM 706 C CA . LEU A 1 92 ? -3.649 -6.488 13.178 1.00 92.69 92 LEU A CA 1
ATOM 707 C C . LEU A 1 92 ? -4.246 -7.084 14.460 1.00 92.69 92 LEU A C 1
ATOM 709 O O . LEU A 1 92 ? -4.611 -6.321 15.358 1.00 92.69 92 LEU A O 1
ATOM 713 N N . PRO A 1 93 ? -4.293 -8.423 14.591 1.00 91.56 93 PRO A N 1
ATOM 714 C CA . PRO A 1 93 ? -4.703 -9.062 15.835 1.00 91.56 93 PRO A CA 1
ATOM 715 C C . PRO A 1 93 ? -3.846 -8.595 17.019 1.00 91.56 93 PRO A C 1
ATOM 717 O O . PRO A 1 93 ? -2.620 -8.465 16.907 1.00 91.56 93 PRO A O 1
ATOM 720 N N . GLN A 1 94 ? -4.482 -8.376 18.170 1.00 90.81 94 GLN A N 1
ATOM 721 C CA . GLN A 1 94 ? -3.783 -7.954 19.385 1.00 90.81 94 GLN A CA 1
ATOM 722 C C . GLN A 1 94 ? -2.744 -8.993 19.823 1.00 90.81 94 GLN A C 1
ATOM 724 O O . GLN A 1 94 ? -1.605 -8.628 20.098 1.00 90.81 94 GLN A O 1
ATOM 729 N N . GLU A 1 95 ? -3.089 -10.282 19.780 1.00 91.12 95 GLU A N 1
ATOM 730 C CA . GLU A 1 95 ? -2.185 -11.394 20.114 1.00 91.12 95 GLU A CA 1
ATOM 731 C C . GLU A 1 95 ? -0.887 -11.348 19.290 1.00 91.12 95 GLU A C 1
ATOM 733 O O . GLU A 1 95 ? 0.214 -11.507 19.819 1.00 91.12 95 GLU A O 1
ATOM 738 N N . TRP A 1 96 ? -1.000 -11.047 17.991 1.00 91.94 96 TRP A N 1
ATOM 739 C CA . TRP A 1 96 ? 0.160 -10.883 17.115 1.00 91.94 96 TRP A CA 1
ATOM 740 C C . TRP A 1 96 ? 1.008 -9.670 17.517 1.00 91.94 96 TRP A C 1
ATOM 742 O O . TRP A 1 96 ? 2.239 -9.741 17.533 1.00 91.94 96 TRP A O 1
ATOM 752 N N . THR A 1 97 ? 0.359 -8.560 17.875 1.00 92.69 97 THR A N 1
ATOM 753 C CA . THR A 1 97 ? 1.033 -7.334 18.331 1.00 92.69 97 THR A CA 1
ATOM 754 C C . THR A 1 97 ? 1.786 -7.560 19.640 1.00 92.69 97 THR A C 1
ATOM 756 O O . THR A 1 97 ? 2.915 -7.094 19.792 1.00 92.69 97 THR A O 1
ATOM 759 N N . GLU A 1 98 ? 1.186 -8.281 20.583 1.00 92.88 98 GLU A N 1
ATOM 760 C CA . GLU A 1 98 ? 1.785 -8.597 21.879 1.00 92.88 98 GLU A CA 1
ATOM 761 C C . GLU A 1 98 ? 2.993 -9.521 21.744 1.00 92.88 98 GLU A C 1
ATOM 763 O O . GLU A 1 98 ? 4.028 -9.252 22.354 1.00 92.88 98 GLU A O 1
ATOM 768 N N . ALA A 1 99 ? 2.897 -10.545 20.892 1.00 93.38 99 ALA A N 1
ATOM 769 C CA . ALA A 1 99 ? 4.010 -11.442 20.605 1.00 93.38 99 ALA A CA 1
ATOM 770 C C . ALA A 1 99 ? 5.162 -10.735 19.868 1.00 93.38 99 ALA A C 1
ATOM 772 O O . ALA A 1 99 ? 6.331 -11.005 20.139 1.00 93.38 99 ALA A O 1
ATOM 773 N N . THR A 1 100 ? 4.843 -9.823 18.943 1.00 94.44 100 THR A N 1
ATOM 774 C CA . THR A 1 100 ? 5.846 -9.155 18.094 1.00 94.44 100 THR A CA 1
ATOM 775 C C . THR A 1 100 ? 6.525 -7.983 18.796 1.00 94.44 100 THR A C 1
ATOM 777 O O . THR A 1 100 ? 7.721 -7.759 18.620 1.00 94.44 100 THR A O 1
ATOM 780 N N . LEU A 1 101 ? 5.775 -7.215 19.589 1.00 94.06 101 LEU A N 1
ATOM 781 C CA . LEU A 1 101 ? 6.256 -6.017 20.275 1.00 94.06 101 LEU A CA 1
ATOM 782 C C . LEU A 1 101 ? 5.893 -6.076 21.762 1.00 94.06 101 LEU A C 1
ATOM 784 O O . LEU A 1 101 ? 4.997 -5.337 22.174 1.00 94.06 101 LEU A O 1
ATOM 788 N N . PRO A 1 102 ? 6.541 -6.917 22.583 1.00 92.75 102 PRO A N 1
ATOM 789 C CA . PRO A 1 102 ? 6.195 -7.046 23.994 1.00 92.75 102 PRO A CA 1
ATOM 790 C C . PRO A 1 102 ? 6.276 -5.700 24.721 1.00 92.75 102 PRO A C 1
ATOM 792 O O . PRO A 1 102 ? 7.247 -4.958 24.570 1.00 92.75 102 PRO A O 1
ATOM 795 N N . LEU A 1 103 ? 5.256 -5.381 25.518 1.00 93.00 103 LEU A N 1
ATOM 796 C CA . LEU A 1 103 ? 5.209 -4.161 26.320 1.00 93.00 103 LEU A CA 1
ATOM 797 C C . LEU A 1 103 ? 5.165 -4.536 27.799 1.00 93.00 103 LEU A C 1
ATOM 799 O O . LEU A 1 103 ? 4.242 -5.216 28.239 1.00 93.00 103 LEU A O 1
ATOM 803 N N . LYS A 1 104 ? 6.145 -4.059 28.567 1.00 92.69 104 LYS A N 1
ATOM 804 C CA . LYS A 1 104 ? 6.175 -4.180 30.025 1.00 92.69 104 LYS A CA 1
ATOM 805 C C . LYS A 1 104 ? 6.156 -2.780 30.632 1.00 92.69 104 LYS A C 1
ATOM 807 O O . LYS A 1 104 ? 7.018 -1.966 30.311 1.00 92.69 104 LYS A O 1
ATOM 812 N N . LEU A 1 105 ? 5.174 -2.507 31.486 1.00 92.69 105 LEU A N 1
ATOM 813 C CA . LEU A 1 105 ? 5.009 -1.232 32.183 1.00 92.69 105 LEU A CA 1
ATOM 814 C C . LEU A 1 105 ? 5.077 -1.468 33.693 1.00 92.69 105 LEU A C 1
ATOM 816 O O . LEU A 1 105 ? 4.464 -2.410 34.195 1.00 92.69 105 LEU A O 1
ATOM 820 N N . GLU A 1 106 ? 5.810 -0.613 34.406 1.00 94.69 106 GLU A N 1
ATOM 821 C CA . GLU A 1 106 ? 5.902 -0.632 35.867 1.00 94.69 106 GLU A CA 1
ATOM 822 C C . GLU A 1 106 ? 5.644 0.787 36.416 1.00 94.69 106 GLU A C 1
ATOM 824 O O . GLU A 1 106 ? 6.386 1.708 36.069 1.00 94.69 106 GLU A O 1
ATOM 829 N N . PRO A 1 107 ? 4.601 0.990 37.248 1.00 92.56 107 PRO A N 1
ATOM 830 C CA . PRO A 1 107 ? 3.598 0.002 37.660 1.00 92.56 107 PRO A CA 1
ATOM 831 C C . PRO A 1 107 ? 2.685 -0.431 36.500 1.00 92.56 107 PRO A C 1
ATOM 833 O O . PRO A 1 107 ? 2.460 0.321 35.551 1.00 92.56 107 PRO A O 1
ATOM 836 N N . ALA A 1 108 ? 2.146 -1.650 36.584 1.00 93.12 108 ALA A N 1
ATOM 837 C CA . ALA A 1 108 ? 1.227 -2.156 35.571 1.00 93.12 108 ALA A CA 1
ATOM 838 C C . ALA A 1 108 ? -0.098 -1.366 35.603 1.00 93.12 108 ALA A C 1
ATOM 840 O O . ALA A 1 108 ? -0.682 -1.197 36.680 1.00 93.12 108 ALA A O 1
ATOM 841 N N . PRO A 1 109 ? -0.599 -0.884 34.453 1.00 93.44 109 PRO A N 1
ATOM 842 C CA . PRO A 1 109 ? -1.901 -0.235 34.389 1.00 93.44 109 PRO A CA 1
ATOM 843 C C . PRO A 1 109 ? -3.028 -1.251 34.613 1.00 93.44 109 PRO A C 1
ATOM 845 O O . PRO A 1 109 ? -2.879 -2.446 34.362 1.00 93.44 109 PRO A O 1
ATOM 848 N N . ARG A 1 110 ? -4.200 -0.761 35.033 1.00 93.12 110 ARG A N 1
ATOM 849 C CA . ARG A 1 110 ? -5.394 -1.598 35.252 1.00 93.12 110 ARG A CA 1
ATOM 850 C C . ARG A 1 110 ? -5.880 -2.289 33.973 1.00 93.12 110 ARG A C 1
ATOM 852 O O . ARG A 1 110 ? -6.421 -3.386 34.044 1.00 93.12 110 ARG A O 1
ATOM 859 N N . MET A 1 111 ? -5.730 -1.629 32.830 1.00 87.88 111 MET A N 1
ATOM 860 C CA . MET A 1 111 ? -6.121 -2.137 31.521 1.00 87.88 111 MET A CA 1
ATOM 861 C C . MET A 1 111 ? -5.120 -1.638 30.483 1.00 87.88 111 MET A C 1
ATOM 863 O O . MET A 1 111 ? -4.678 -0.493 30.554 1.00 87.88 111 MET A O 1
ATOM 867 N N . THR A 1 112 ? -4.769 -2.501 29.534 1.00 90.81 112 THR A N 1
ATOM 868 C CA . THR A 1 112 ? -3.942 -2.151 28.377 1.00 90.81 112 THR A CA 1
ATOM 869 C C . THR A 1 112 ? -4.656 -2.645 27.130 1.00 90.81 112 THR A C 1
ATOM 871 O O . THR A 1 112 ? -4.899 -3.841 27.004 1.00 90.81 112 THR A O 1
ATOM 874 N N . VAL A 1 113 ? -4.982 -1.731 26.220 1.00 91.50 113 VAL A N 1
ATOM 875 C CA . VAL A 1 113 ? -5.492 -2.051 24.882 1.00 91.50 113 VAL A CA 1
ATOM 876 C C . VAL A 1 113 ? -4.420 -1.641 23.884 1.00 91.50 113 VAL A C 1
ATOM 878 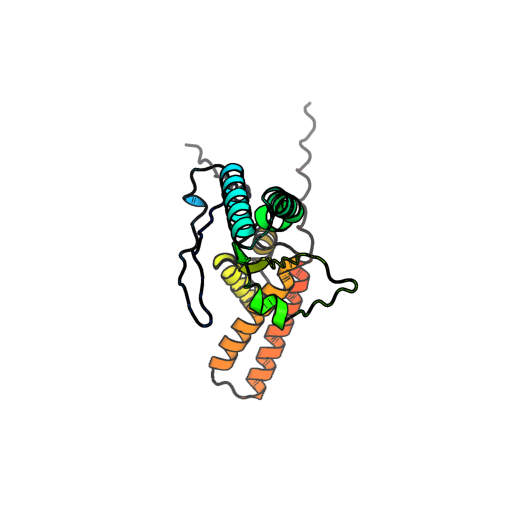O O . VAL A 1 113 ? -3.866 -0.544 23.974 1.00 91.50 113 VAL A O 1
ATOM 881 N N . ARG A 1 114 ? -4.079 -2.536 22.955 1.00 93.25 114 ARG A N 1
ATOM 882 C CA . ARG A 1 114 ? -3.061 -2.278 21.932 1.00 93.25 114 ARG A CA 1
ATOM 883 C C . ARG A 1 114 ? -3.637 -2.554 20.564 1.00 93.25 114 ARG A C 1
ATOM 885 O O . ARG A 1 114 ? -3.934 -3.694 20.229 1.00 93.25 114 ARG A O 1
ATOM 892 N N . VAL A 1 115 ? -3.730 -1.496 19.773 1.00 93.31 115 VAL A N 1
ATOM 893 C CA . VAL A 1 115 ? -4.271 -1.550 18.421 1.00 93.31 115 VAL A CA 1
ATOM 894 C C . VAL A 1 115 ? -3.191 -1.144 17.442 1.00 93.31 115 VAL A C 1
ATOM 896 O O . VAL A 1 115 ? -2.539 -0.114 17.611 1.00 93.31 115 VAL A O 1
ATOM 899 N N . MET A 1 116 ? -3.006 -1.963 16.413 1.00 94.44 116 MET A N 1
ATOM 900 C CA . MET A 1 116 ? -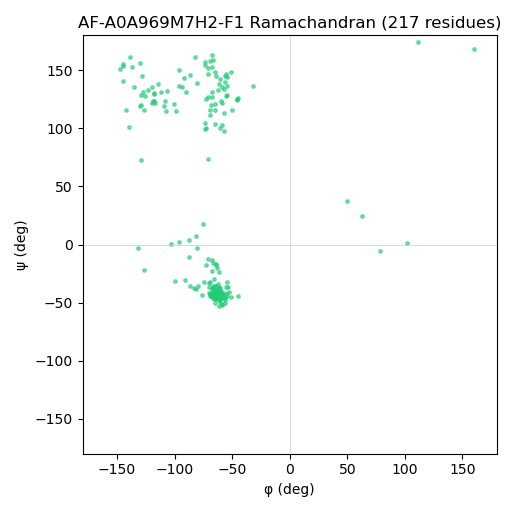2.062 -1.696 15.339 1.00 94.44 116 MET A CA 1
ATOM 901 C C . MET A 1 116 ? -2.821 -1.609 14.024 1.00 94.44 116 MET A C 1
ATOM 903 O O . MET A 1 116 ? -3.485 -2.557 13.607 1.00 94.44 116 MET A O 1
ATOM 907 N N . VAL A 1 117 ? -2.688 -0.458 13.370 1.00 95.31 117 VAL A N 1
ATOM 908 C CA . VAL A 1 117 ? -3.202 -0.226 12.022 1.00 95.31 117 VAL A CA 1
ATOM 909 C C . VAL A 1 117 ? -2.047 -0.402 11.048 1.00 95.31 117 VAL A C 1
ATOM 911 O O . VAL A 1 117 ? -1.082 0.363 11.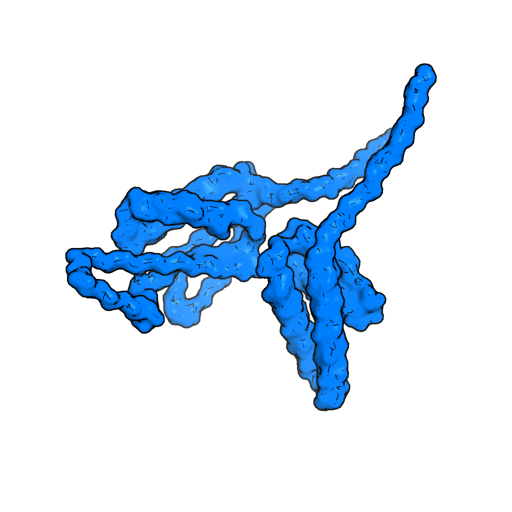056 1.00 95.31 117 VAL A O 1
ATOM 914 N N . GLY A 1 118 ? -2.145 -1.416 10.201 1.00 94.00 118 GLY A N 1
ATOM 915 C CA . GLY A 1 118 ? -1.287 -1.573 9.043 1.00 94.00 118 GLY A CA 1
ATOM 916 C C . GLY A 1 118 ? -1.758 -0.691 7.890 1.00 94.00 118 GLY A C 1
ATOM 917 O O . GLY A 1 118 ? -2.952 -0.584 7.608 1.00 94.00 118 GLY A O 1
ATOM 918 N N . ARG A 1 119 ? -0.798 -0.080 7.194 1.00 93.62 119 ARG A N 1
ATOM 919 C CA . ARG A 1 119 ? -1.006 0.612 5.918 1.00 93.62 119 ARG A CA 1
ATOM 920 C C . ARG A 1 119 ? -0.043 0.032 4.899 1.00 93.62 119 ARG A C 1
ATOM 922 O O . ARG A 1 119 ? 1.160 0.004 5.138 1.00 93.62 119 ARG A O 1
ATOM 929 N N . SER A 1 120 ? -0.560 -0.383 3.752 1.00 92.50 120 SER A N 1
ATOM 930 C CA . SER A 1 120 ? 0.248 -0.812 2.612 1.00 92.50 120 SER A CA 1
ATOM 931 C C . SER A 1 120 ? -0.210 -0.092 1.357 1.00 92.50 120 SER A C 1
ATOM 933 O O . SER A 1 120 ? -1.396 -0.058 1.048 1.00 92.50 120 SER A O 1
ATOM 935 N N . GLU A 1 121 ? 0.737 0.503 0.647 1.00 91.12 121 GLU A N 1
ATOM 936 C CA . GLU A 1 121 ? 0.480 1.230 -0.594 1.00 91.12 121 GLU A CA 1
ATOM 937 C C . GLU A 1 121 ? 0.677 0.259 -1.752 1.00 91.12 121 GLU A C 1
ATOM 939 O O . GLU A 1 121 ? 1.631 -0.523 -1.767 1.00 91.12 121 GLU A O 1
ATOM 944 N N . VAL A 1 122 ? -0.243 0.292 -2.705 1.00 91.00 122 VAL A N 1
ATOM 945 C CA . VAL A 1 122 ? -0.274 -0.620 -3.841 1.00 91.00 122 VAL A CA 1
ATOM 946 C C . VAL A 1 122 ? -0.124 0.215 -5.100 1.00 91.00 122 VAL A C 1
ATOM 948 O O . VAL A 1 122 ? -0.821 1.211 -5.290 1.00 91.00 122 VAL A O 1
ATOM 951 N N . LEU A 1 123 ? 0.802 -0.178 -5.969 1.00 89.75 123 LEU A N 1
ATOM 952 C CA . LEU A 1 123 ? 0.922 0.467 -7.267 1.00 89.75 123 LEU A CA 1
ATOM 953 C C . LEU A 1 123 ? -0.266 0.063 -8.129 1.00 89.75 123 LEU A C 1
ATOM 955 O O . LEU A 1 123 ? -0.547 -1.121 -8.306 1.00 89.75 123 LEU A O 1
ATOM 959 N N . GLU A 1 124 ? -0.963 1.059 -8.663 1.00 86.25 124 GLU A N 1
ATOM 960 C CA . GLU A 1 124 ? -2.028 0.810 -9.623 1.00 86.25 124 GLU A CA 1
ATOM 961 C C . GLU A 1 124 ? -1.442 0.171 -10.896 1.00 86.25 124 GLU A C 1
ATOM 963 O O . GLU A 1 124 ? -0.324 0.523 -11.301 1.00 86.25 124 GLU A O 1
ATOM 968 N N . PRO A 1 125 ? -2.172 -0.747 -11.560 1.00 87.06 125 PRO A N 1
ATOM 969 C CA . PRO A 1 125 ? -1.664 -1.444 -12.742 1.00 87.06 125 PRO A CA 1
ATOM 970 C C . PRO A 1 125 ? -1.165 -0.509 -13.853 1.00 87.06 125 PRO A C 1
ATOM 972 O O . PRO A 1 125 ? -0.217 -0.834 -14.567 1.00 87.06 125 PRO A O 1
ATOM 975 N N . ASP A 1 126 ? -1.771 0.671 -14.001 1.00 86.81 126 ASP A N 1
ATOM 976 C CA . ASP A 1 126 ? -1.372 1.648 -15.012 1.00 86.81 126 ASP A CA 1
ATOM 977 C C . ASP A 1 126 ? -0.055 2.367 -14.657 1.00 86.81 126 ASP A C 1
ATOM 979 O O . ASP A 1 126 ? 0.737 2.680 -15.551 1.00 86.81 126 ASP A O 1
ATOM 983 N N . VAL A 1 127 ? 0.217 2.582 -13.366 1.00 91.19 127 VAL A N 1
ATOM 984 C CA . VAL A 1 127 ? 1.492 3.097 -12.854 1.00 91.19 127 VAL A CA 1
ATOM 985 C C . VAL A 1 127 ? 2.592 2.063 -13.055 1.00 91.19 127 VAL A C 1
ATOM 987 O O . VAL A 1 127 ? 3.673 2.413 -13.533 1.00 91.19 127 VAL A O 1
ATOM 990 N N . GLU A 1 128 ? 2.322 0.792 -12.746 1.00 92.88 128 GLU A N 1
ATOM 991 C CA . GLU A 1 128 ? 3.274 -0.293 -12.996 1.00 92.88 128 GLU A CA 1
ATOM 992 C C . GLU A 1 128 ? 3.617 -0.411 -14.480 1.00 92.88 128 GLU A C 1
ATOM 994 O O . GLU A 1 128 ? 4.795 -0.449 -14.839 1.00 92.88 128 GLU A O 1
ATOM 999 N N . GLN A 1 129 ? 2.607 -0.380 -15.353 1.00 92.81 129 GLN A N 1
ATOM 1000 C CA . GLN A 1 129 ? 2.810 -0.421 -16.798 1.00 92.81 129 GLN A CA 1
ATOM 1001 C C . GLN A 1 129 ? 3.606 0.792 -17.298 1.00 92.81 129 GLN A C 1
ATOM 1003 O O . GLN A 1 129 ? 4.506 0.646 -18.125 1.00 92.81 129 GLN A O 1
ATOM 1008 N N . ALA A 1 130 ? 3.317 1.994 -16.792 1.00 94.44 130 ALA A N 1
ATOM 1009 C CA . ALA A 1 130 ? 4.057 3.197 -17.156 1.00 94.44 130 ALA A CA 1
ATOM 1010 C C . ALA A 1 130 ? 5.528 3.144 -16.699 1.00 94.44 130 ALA A C 1
ATOM 1012 O O . ALA A 1 130 ? 6.403 3.625 -17.422 1.00 94.44 130 ALA A O 1
ATOM 1013 N N . LEU A 1 131 ? 5.814 2.550 -15.534 1.00 95.94 131 LEU A N 1
ATOM 1014 C CA . LEU A 1 131 ? 7.180 2.322 -15.049 1.00 95.94 131 LEU A CA 1
ATOM 1015 C C . LEU A 1 131 ? 7.927 1.312 -15.915 1.00 95.94 131 LEU A C 1
ATOM 1017 O O . LEU A 1 131 ? 9.069 1.567 -16.296 1.00 95.94 131 LEU A O 1
ATOM 1021 N N . ASP A 1 132 ? 7.279 0.200 -16.252 1.00 95.44 132 ASP A N 1
ATOM 1022 C CA . ASP A 1 132 ? 7.850 -0.841 -17.102 1.00 95.44 132 ASP A CA 1
ATOM 1023 C C . ASP A 1 132 ? 8.194 -0.290 -18.497 1.00 95.44 132 ASP A C 1
ATOM 1025 O O . ASP A 1 132 ? 9.299 -0.510 -18.995 1.00 95.44 132 ASP A O 1
ATOM 1029 N N . LEU A 1 133 ? 7.293 0.500 -19.096 1.00 95.56 133 LEU A N 1
ATOM 1030 C CA . LEU A 1 133 ? 7.540 1.180 -20.372 1.00 95.56 133 LEU A CA 1
ATOM 1031 C C . LEU A 1 133 ? 8.689 2.190 -20.270 1.00 95.56 133 LEU A C 1
ATOM 1033 O O . LEU A 1 133 ? 9.581 2.190 -21.116 1.00 95.56 133 LEU A O 1
ATOM 1037 N N . ALA A 1 134 ? 8.708 3.021 -19.223 1.00 96.19 134 ALA A N 1
ATOM 1038 C CA . ALA A 1 134 ? 9.788 3.982 -19.005 1.00 96.19 134 ALA A CA 1
ATOM 1039 C C . ALA A 1 134 ? 11.153 3.292 -18.870 1.00 96.19 134 ALA A C 1
ATOM 1041 O O . ALA A 1 134 ? 12.150 3.786 -19.395 1.00 96.19 134 ALA A O 1
ATOM 1042 N N . LEU A 1 135 ? 11.203 2.156 -18.170 1.00 97.00 135 LEU A N 1
ATOM 1043 C CA . LEU A 1 135 ? 12.425 1.380 -17.986 1.00 97.00 135 LEU A CA 1
ATOM 1044 C C . LEU A 1 135 ? 12.887 0.744 -19.297 1.00 97.00 135 LEU A C 1
ATOM 1046 O O . LEU A 1 135 ? 14.071 0.830 -19.620 1.00 97.00 135 LEU A O 1
ATOM 1050 N N . ALA A 1 136 ? 11.967 0.160 -20.066 1.00 95.12 136 ALA A N 1
ATOM 1051 C CA . ALA A 1 136 ? 12.267 -0.439 -21.363 1.00 95.12 136 ALA A CA 1
ATOM 1052 C C . ALA A 1 136 ? 12.792 0.597 -22.372 1.00 95.12 136 ALA A C 1
ATOM 1054 O O . ALA A 1 136 ? 13.815 0.368 -23.018 1.00 95.12 136 ALA A O 1
ATOM 1055 N N . GLU A 1 137 ? 12.157 1.767 -22.468 1.00 95.81 137 GLU A N 1
ATOM 1056 C CA . GLU A 1 137 ? 12.642 2.862 -23.316 1.00 95.81 137 GLU A CA 1
ATOM 1057 C C . GLU A 1 137 ? 14.017 3.364 -22.859 1.00 95.81 137 GLU A C 1
ATOM 1059 O O . GLU A 1 137 ? 14.888 3.646 -23.687 1.00 95.81 137 GLU A O 1
ATOM 1064 N N . GLN A 1 138 ? 14.247 3.440 -21.544 1.00 95.75 138 GLN A N 1
ATOM 1065 C CA . GLN A 1 138 ? 15.525 3.899 -21.011 1.00 95.75 138 GLN A CA 1
ATOM 1066 C C . GLN A 1 138 ? 16.641 2.903 -21.333 1.00 95.75 138 GLN A C 1
ATOM 1068 O O . GLN A 1 138 ? 17.744 3.313 -21.688 1.00 95.75 138 GLN A O 1
ATOM 1073 N N . LEU A 1 139 ? 16.338 1.606 -21.262 1.00 94.31 139 LEU A N 1
ATOM 1074 C CA . LEU A 1 139 ? 17.227 0.514 -21.649 1.00 94.31 139 LEU A CA 1
ATOM 1075 C C . LEU A 1 139 ? 17.582 0.531 -23.140 1.00 94.31 139 LEU A C 1
ATOM 1077 O O . LEU A 1 139 ? 18.738 0.309 -23.493 1.00 94.31 139 LEU A O 1
ATOM 1081 N N . GLN A 1 140 ? 16.597 0.762 -24.009 1.00 93.06 140 GLN A N 1
ATOM 1082 C CA . GLN A 1 140 ? 16.767 0.657 -25.462 1.00 93.06 140 GLN A CA 1
ATOM 1083 C C . GLN A 1 140 ? 17.289 1.945 -26.103 1.00 93.06 140 GLN A C 1
ATOM 1085 O O . GLN A 1 140 ? 18.037 1.903 -27.079 1.00 93.06 140 GLN A O 1
ATOM 1090 N N . HIS A 1 141 ? 16.867 3.097 -25.585 1.00 93.19 141 HIS A N 1
ATOM 1091 C CA . HIS A 1 141 ? 17.007 4.384 -26.265 1.00 93.19 141 HIS A CA 1
ATOM 1092 C C . HIS A 1 141 ? 17.584 5.490 -25.376 1.00 93.19 141 HIS A C 1
ATOM 1094 O O . HIS A 1 141 ? 17.762 6.612 -25.856 1.00 93.19 141 HIS A O 1
ATOM 1100 N N . GLY A 1 142 ? 17.848 5.220 -24.092 1.00 92.62 142 GLY A N 1
ATOM 1101 C CA . GLY A 1 142 ? 18.319 6.232 -23.141 1.00 92.62 142 GLY A CA 1
ATOM 1102 C C . GLY A 1 142 ? 17.312 7.366 -22.913 1.00 92.62 142 GLY A C 1
ATOM 1103 O O . GLY A 1 142 ? 17.712 8.486 -22.584 1.00 92.62 142 GLY A O 1
ATOM 1104 N N . LYS A 1 143 ? 16.018 7.102 -23.139 1.00 92.00 143 LYS A N 1
ATOM 1105 C CA . LYS A 1 143 ? 14.910 8.053 -22.971 1.00 92.00 143 LYS A CA 1
ATOM 1106 C C . LYS A 1 143 ? 13.804 7.425 -22.127 1.00 92.00 143 LYS A C 1
ATOM 1108 O O . LYS A 1 143 ? 13.648 6.218 -22.133 1.00 92.00 143 LYS A O 1
ATOM 1113 N N . ALA A 1 144 ? 12.990 8.253 -21.476 1.00 91.69 144 ALA A N 1
ATOM 1114 C CA . ALA A 1 144 ? 11.806 7.796 -20.750 1.00 91.69 144 ALA A CA 1
ATOM 1115 C C . ALA A 1 144 ? 10.635 8.768 -20.971 1.00 91.69 144 ALA A C 1
ATOM 1117 O O . ALA A 1 144 ? 10.565 9.846 -20.374 1.00 91.69 144 ALA A O 1
ATOM 1118 N N . SER A 1 145 ? 9.718 8.401 -21.863 1.00 90.75 145 SER A N 1
ATOM 1119 C CA . SER A 1 145 ? 8.572 9.204 -22.302 1.00 90.75 145 SER A CA 1
ATOM 1120 C C . SER A 1 145 ? 7.520 9.373 -21.203 1.00 90.75 145 SER A C 1
ATOM 1122 O O . SER A 1 145 ? 6.899 10.430 -21.084 1.00 90.75 145 SER A O 1
ATOM 1124 N N . GLN A 1 146 ? 7.374 8.369 -20.333 1.00 92.12 146 GLN A N 1
ATOM 1125 C CA . GLN A 1 146 ? 6.344 8.338 -19.293 1.00 92.12 146 GLN A CA 1
ATOM 1126 C C . GLN A 1 146 ? 6.686 9.164 -18.044 1.00 92.12 146 GLN A C 1
ATOM 1128 O O . GLN A 1 146 ? 5.849 9.272 -17.153 1.00 92.12 146 GLN A O 1
ATOM 1133 N N . ILE A 1 147 ? 7.869 9.787 -17.950 1.00 92.44 147 ILE A N 1
ATOM 1134 C CA . ILE A 1 147 ? 8.321 10.473 -16.721 1.00 92.44 147 ILE A CA 1
ATOM 1135 C C . ILE A 1 147 ? 7.316 11.513 -16.223 1.00 92.44 147 ILE A C 1
ATOM 1137 O O . ILE A 1 147 ? 7.015 11.549 -15.035 1.00 92.44 147 ILE A O 1
ATOM 1141 N N . GLN A 1 148 ? 6.748 12.333 -17.111 1.00 90.38 148 GLN A N 1
ATOM 1142 C CA . GLN A 1 148 ? 5.783 13.360 -16.697 1.00 90.38 148 GLN A CA 1
ATOM 1143 C C . GLN A 1 148 ? 4.478 12.753 -16.168 1.00 90.38 148 GLN A C 1
ATOM 1145 O O . GLN A 1 148 ? 3.913 13.266 -15.201 1.00 90.38 148 GLN A O 1
A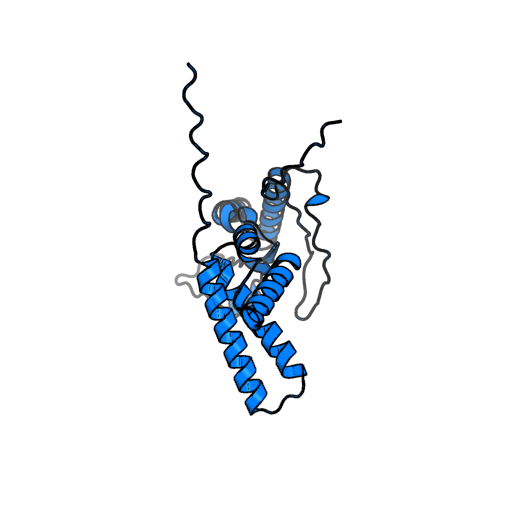TOM 1150 N N . ARG A 1 149 ? 4.018 11.653 -16.782 1.00 89.81 149 ARG A N 1
ATOM 1151 C CA . ARG A 1 149 ? 2.848 10.894 -16.326 1.00 89.81 149 ARG A CA 1
ATOM 1152 C C . ARG A 1 149 ? 3.125 10.262 -14.964 1.00 89.81 149 ARG A C 1
ATOM 1154 O O . ARG A 1 149 ? 2.332 10.433 -14.048 1.00 89.81 149 ARG A O 1
ATOM 1161 N N . LEU A 1 150 ? 4.277 9.619 -14.801 1.00 91.69 150 LEU A N 1
ATOM 1162 C CA . LEU A 1 150 ? 4.702 9.019 -13.536 1.00 91.69 150 LEU A CA 1
ATOM 1163 C C . LEU A 1 150 ? 4.809 10.061 -12.418 1.00 91.69 150 LEU A C 1
ATOM 1165 O O . LEU A 1 150 ? 4.278 9.845 -11.339 1.00 91.69 150 LEU A O 1
ATOM 1169 N N . GLN A 1 151 ? 5.369 11.240 -12.690 1.00 90.00 151 GLN A N 1
ATOM 1170 C CA . GLN A 1 151 ? 5.384 12.364 -11.743 1.00 90.00 151 GLN A CA 1
ATOM 1171 C C . GLN A 1 151 ? 3.990 12.916 -11.405 1.00 90.00 151 GLN A C 1
ATOM 1173 O O . GLN A 1 151 ? 3.854 13.700 -10.470 1.00 90.00 151 GLN A O 1
ATOM 1178 N N . ALA A 1 152 ? 2.964 12.611 -12.204 1.00 86.38 152 ALA A N 1
ATOM 1179 C CA . ALA A 1 152 ? 1.586 13.018 -11.945 1.00 86.38 152 ALA A CA 1
ATOM 1180 C C . ALA A 1 152 ? 0.789 12.004 -11.128 1.00 86.38 152 ALA A C 1
ATOM 1182 O O . ALA A 1 152 ? -0.129 12.413 -10.418 1.00 86.38 152 ALA A O 1
ATOM 1183 N N . LEU A 1 153 ? 1.116 10.722 -11.274 1.00 85.25 153 LEU A N 1
ATOM 1184 C CA . LEU A 1 153 ? 0.380 9.614 -10.673 1.00 85.25 153 LEU A CA 1
ATOM 1185 C C . LEU A 1 153 ? 1.048 9.090 -9.401 1.00 85.25 153 LEU A C 1
ATOM 1187 O O . LEU A 1 153 ? 0.356 8.631 -8.501 1.00 85.25 153 LEU A O 1
ATOM 1191 N N . LEU A 1 154 ? 2.377 9.170 -9.318 1.00 87.62 154 LEU A N 1
ATOM 1192 C CA . LEU A 1 154 ? 3.155 8.577 -8.241 1.00 87.62 154 LEU A CA 1
ATOM 1193 C C . LEU A 1 154 ? 3.726 9.652 -7.316 1.00 87.62 154 LEU A C 1
ATOM 1195 O O . LEU A 1 154 ? 4.552 10.479 -7.724 1.00 87.62 154 LEU A O 1
ATOM 1199 N N . GLU A 1 155 ? 3.322 9.591 -6.049 1.00 86.31 155 GLU A N 1
ATOM 1200 C CA . GLU A 1 155 ? 3.851 10.468 -5.008 1.00 86.31 155 GLU A CA 1
ATOM 1201 C C . GLU A 1 155 ? 5.371 10.281 -4.841 1.00 86.31 155 GLU A C 1
ATOM 1203 O O . GLU A 1 155 ? 5.863 9.147 -4.901 1.00 86.31 155 GLU A O 1
ATOM 1208 N N . PRO A 1 156 ? 6.141 11.357 -4.579 1.00 89.06 156 PRO A N 1
ATOM 1209 C CA . PRO A 1 156 ? 7.604 11.300 -4.501 1.00 89.06 156 PRO A CA 1
ATOM 1210 C C . PRO A 1 156 ? 8.157 10.246 -3.541 1.00 89.06 156 PRO A C 1
ATOM 1212 O O . PRO A 1 156 ? 9.156 9.592 -3.840 1.00 89.06 156 PRO A O 1
ATOM 1215 N N . ARG A 1 157 ? 7.484 10.036 -2.403 1.00 87.19 157 ARG A N 1
ATOM 1216 C CA . ARG A 1 157 ? 7.886 9.044 -1.393 1.00 87.19 157 ARG A CA 1
ATOM 1217 C C . ARG A 1 157 ? 7.822 7.594 -1.895 1.00 87.19 157 ARG A C 1
ATOM 1219 O O . ARG A 1 157 ? 8.465 6.729 -1.312 1.00 87.19 157 ARG A O 1
ATOM 1226 N N . PHE A 1 158 ? 7.097 7.334 -2.985 1.00 90.00 158 PHE A N 1
ATOM 1227 C CA . PHE A 1 158 ? 6.945 6.002 -3.576 1.00 90.00 158 PHE A CA 1
ATOM 1228 C C . PHE A 1 158 ? 7.786 5.787 -4.836 1.00 90.00 158 PHE A C 1
ATOM 1230 O O . PHE A 1 158 ? 7.759 4.697 -5.401 1.00 90.00 158 PHE A O 1
ATOM 1237 N N . HIS A 1 159 ? 8.569 6.779 -5.278 1.00 92.44 159 HIS A N 1
ATOM 1238 C CA . HIS A 1 159 ? 9.404 6.642 -6.478 1.00 92.44 159 HIS A CA 1
ATOM 1239 C C . HIS A 1 159 ? 10.394 5.483 -6.352 1.00 92.44 159 HIS A C 1
ATOM 1241 O O . HIS A 1 159 ? 10.431 4.613 -7.215 1.00 92.44 159 HIS A O 1
ATOM 1247 N N . GLU A 1 160 ? 11.166 5.431 -5.268 1.00 92.44 160 GLU A N 1
ATOM 1248 C CA . GLU A 1 160 ? 12.198 4.404 -5.087 1.00 92.44 160 GLU A CA 1
ATOM 1249 C C . GLU A 1 160 ? 11.657 2.963 -5.043 1.00 92.44 160 GLU A C 1
ATOM 1251 O O . GLU A 1 160 ? 12.140 2.136 -5.829 1.00 92.44 160 GLU A O 1
ATOM 1256 N N . PRO A 1 161 ? 10.662 2.624 -4.195 1.00 92.94 161 PRO A N 1
ATOM 1257 C CA . PRO A 1 161 ? 10.118 1.269 -4.181 1.00 92.94 161 PRO A CA 1
ATOM 1258 C C . PRO A 1 161 ? 9.486 0.897 -5.526 1.00 92.94 161 PRO A C 1
ATOM 1260 O O . PRO A 1 161 ? 9.662 -0.229 -5.989 1.00 92.94 161 PRO A O 1
ATOM 1263 N N . ALA A 1 162 ? 8.837 1.842 -6.212 1.00 94.38 162 ALA A N 1
ATOM 1264 C CA . ALA A 1 162 ? 8.205 1.564 -7.495 1.00 94.38 162 ALA A CA 1
ATOM 1265 C C . ALA A 1 162 ? 9.215 1.288 -8.617 1.00 94.38 162 ALA A C 1
ATOM 1267 O O . ALA A 1 162 ? 9.053 0.337 -9.383 1.00 94.38 162 ALA A O 1
ATOM 1268 N N . ILE A 1 163 ? 10.303 2.063 -8.689 1.00 95.88 163 ILE A N 1
ATOM 1269 C CA . ILE A 1 163 ? 11.373 1.811 -9.665 1.00 95.88 163 ILE A CA 1
ATOM 1270 C C . ILE A 1 163 ? 12.097 0.500 -9.334 1.00 95.88 163 ILE A C 1
ATOM 1272 O O . ILE A 1 163 ? 12.477 -0.237 -10.241 1.00 95.88 163 ILE A O 1
ATOM 1276 N N . THR A 1 164 ? 12.290 0.187 -8.050 1.00 95.81 164 THR A N 1
ATOM 1277 C CA . THR A 1 164 ? 12.872 -1.095 -7.620 1.00 95.81 164 THR A CA 1
ATOM 1278 C C . THR A 1 164 ? 12.000 -2.274 -8.049 1.00 95.81 164 THR A C 1
ATOM 1280 O O . THR A 1 164 ? 12.524 -3.236 -8.604 1.00 95.81 164 THR A O 1
ATOM 1283 N N . GLY A 1 165 ? 10.677 -2.171 -7.896 1.00 95.25 165 GLY A N 1
ATOM 1284 C CA . GLY A 1 165 ? 9.731 -3.163 -8.413 1.00 95.25 165 GLY A CA 1
ATOM 1285 C C . GLY A 1 165 ? 9.852 -3.357 -9.927 1.00 95.25 165 GLY A C 1
ATOM 1286 O O . GLY A 1 165 ? 9.968 -4.490 -10.389 1.00 95.25 165 GLY A O 1
ATOM 1287 N N . ALA A 1 166 ? 9.922 -2.265 -10.695 1.00 96.44 166 ALA A N 1
ATOM 1288 C CA . ALA A 1 166 ? 10.104 -2.328 -12.147 1.00 96.44 166 ALA A CA 1
ATOM 1289 C C . ALA A 1 166 ? 11.442 -2.973 -12.557 1.00 96.44 166 ALA A C 1
ATOM 1291 O O . ALA A 1 166 ? 11.475 -3.794 -13.472 1.00 96.44 166 ALA A O 1
ATOM 1292 N N . ILE A 1 167 ? 12.539 -2.654 -11.854 1.00 97.31 167 ILE A N 1
ATOM 1293 C CA . ILE A 1 167 ? 13.837 -3.317 -12.055 1.00 97.31 167 ILE A CA 1
ATOM 1294 C C . ILE A 1 167 ? 13.712 -4.817 -11.807 1.00 97.31 167 ILE A C 1
ATOM 1296 O O . ILE A 1 167 ? 14.142 -5.594 -12.653 1.00 97.31 167 ILE A O 1
ATOM 1300 N N . ASN A 1 168 ? 13.140 -5.224 -10.672 1.00 96.00 168 ASN A N 1
ATOM 1301 C CA . ASN A 1 168 ? 13.039 -6.636 -10.308 1.00 96.00 168 ASN A CA 1
ATOM 1302 C C . ASN A 1 168 ? 12.229 -7.409 -11.352 1.00 96.00 168 ASN A C 1
ATOM 1304 O O . ASN A 1 168 ? 12.711 -8.416 -11.859 1.00 96.00 168 ASN A O 1
ATOM 1308 N N . ARG A 1 169 ? 11.080 -6.870 -11.783 1.00 95.50 169 ARG A N 1
ATOM 1309 C CA . ARG A 1 169 ? 10.284 -7.463 -12.868 1.00 95.50 169 ARG A CA 1
ATOM 1310 C C . ARG A 1 169 ? 11.076 -7.609 -14.166 1.00 95.50 169 ARG A C 1
ATOM 1312 O O . ARG A 1 169 ? 10.987 -8.641 -14.824 1.00 95.50 169 ARG A O 1
ATOM 1319 N N . GLU A 1 170 ? 11.860 -6.603 -14.550 1.00 95.56 170 GLU A N 1
ATOM 1320 C CA . GLU A 1 170 ? 12.681 -6.679 -15.763 1.00 95.56 170 GLU A CA 1
ATOM 1321 C C . GLU A 1 170 ? 13.847 -7.670 -15.622 1.00 95.56 170 GLU A C 1
ATOM 1323 O O . GLU A 1 170 ? 14.165 -8.393 -16.566 1.00 95.56 170 GLU A O 1
ATOM 1328 N N . VAL A 1 171 ? 14.458 -7.761 -14.438 1.00 94.44 171 VAL A N 1
ATOM 1329 C CA . VAL A 1 171 ? 15.482 -8.768 -14.128 1.00 94.44 171 VAL A CA 1
ATOM 1330 C C . VAL A 1 171 ? 14.896 -10.178 -14.182 1.00 94.44 171 VAL A C 1
ATOM 1332 O O . VAL A 1 171 ? 15.546 -11.074 -14.726 1.00 94.44 171 VAL A O 1
ATOM 1335 N N . ASP A 1 172 ? 13.682 -10.381 -13.679 1.00 94.00 172 ASP A N 1
ATOM 1336 C CA . ASP A 1 172 ? 12.979 -11.663 -13.742 1.00 94.00 172 ASP A CA 1
ATOM 1337 C C . ASP A 1 172 ? 12.657 -12.030 -15.198 1.00 94.00 172 ASP A C 1
ATOM 1339 O O . ASP A 1 172 ? 12.988 -13.133 -15.645 1.00 94.00 172 ASP A O 1
ATOM 1343 N N . ARG A 1 173 ? 12.138 -11.075 -15.989 1.00 92.69 173 ARG A N 1
ATOM 1344 C CA . ARG A 1 173 ? 11.916 -11.243 -17.439 1.00 92.69 173 ARG A CA 1
ATOM 1345 C C . ARG A 1 173 ? 13.199 -11.597 -18.190 1.00 92.69 173 ARG A C 1
ATOM 1347 O O . ARG A 1 173 ? 13.169 -12.438 -19.086 1.00 92.69 173 ARG A O 1
ATOM 1354 N N . ALA A 1 174 ? 14.323 -10.966 -17.854 1.00 90.94 174 ALA A N 1
ATOM 1355 C CA . ALA A 1 174 ? 15.624 -11.274 -18.444 1.00 90.94 174 ALA A CA 1
ATOM 1356 C C . ALA A 1 174 ? 16.124 -12.668 -18.040 1.00 90.94 174 ALA A C 1
ATOM 1358 O O . ALA A 1 174 ? 16.603 -13.425 -18.883 1.00 90.94 174 ALA A O 1
ATOM 1359 N N . SER A 1 175 ? 15.974 -13.024 -16.762 1.00 89.44 175 SER A N 1
ATOM 1360 C CA . SER A 1 175 ? 16.419 -14.310 -16.215 1.00 89.44 175 SER A CA 1
ATOM 1361 C C . SER A 1 175 ? 15.635 -15.487 -16.812 1.00 89.44 175 SER A C 1
ATOM 1363 O O . SER A 1 175 ? 16.203 -16.558 -17.008 1.00 89.44 175 SER A O 1
ATOM 1365 N N . ALA A 1 176 ? 14.372 -15.277 -17.195 1.00 92.25 176 ALA A N 1
ATOM 1366 C CA . ALA A 1 176 ? 13.550 -16.278 -17.875 1.00 92.25 176 ALA A CA 1
ATOM 1367 C C . ALA A 1 176 ? 14.033 -16.642 -19.298 1.00 92.25 176 ALA A C 1
ATOM 1369 O O . ALA A 1 176 ? 13.623 -17.669 -19.831 1.00 92.25 176 ALA A O 1
ATOM 1370 N N . LYS A 1 177 ? 14.915 -15.845 -19.924 1.00 88.50 177 LYS A N 1
ATOM 1371 C CA . LYS A 1 177 ? 15.381 -16.056 -21.312 1.00 88.50 177 LYS A CA 1
ATOM 1372 C C . LYS A 1 177 ? 16.496 -17.104 -21.470 1.00 88.50 177 LYS A C 1
ATOM 1374 O O . LYS A 1 177 ? 17.038 -17.226 -22.562 1.00 88.50 177 LYS A O 1
ATOM 1379 N N . ALA A 1 178 ? 16.851 -17.838 -20.410 1.00 86.00 178 ALA A N 1
ATOM 1380 C CA . ALA A 1 178 ? 17.885 -18.887 -20.417 1.00 86.00 178 ALA A CA 1
ATOM 1381 C C . ALA A 1 178 ? 19.232 -18.457 -21.051 1.00 86.00 178 ALA A C 1
ATOM 1383 O O . ALA A 1 178 ? 19.896 -19.236 -21.733 1.00 86.00 178 ALA A O 1
ATOM 1384 N N . LEU A 1 179 ? 19.637 -17.202 -20.827 1.00 85.75 179 LEU A N 1
ATOM 1385 C CA . LEU A 1 179 ? 20.883 -16.643 -21.358 1.00 85.75 179 LEU A CA 1
ATOM 1386 C C . LEU A 1 179 ? 22.122 -17.191 -20.625 1.00 85.75 179 LEU A C 1
ATOM 1388 O O . LEU A 1 179 ? 22.041 -17.516 -19.433 1.00 85.75 179 LEU A O 1
ATOM 1392 N N . PRO A 1 180 ? 23.302 -17.216 -21.276 1.00 93.75 180 PRO A N 1
ATOM 1393 C CA . PRO A 1 180 ? 24.565 -17.499 -20.605 1.00 93.75 180 PRO A CA 1
ATOM 1394 C C . PRO A 1 180 ? 24.794 -16.568 -19.405 1.00 93.75 180 PRO A C 1
ATOM 1396 O O . PRO A 1 180 ? 24.487 -15.375 -19.451 1.00 93.75 180 PRO A O 1
ATOM 1399 N N . LYS A 1 181 ? 25.412 -17.083 -18.333 1.00 90.75 181 LYS A N 1
ATOM 1400 C CA . LYS A 1 181 ? 25.607 -16.347 -17.066 1.00 90.75 181 LYS A CA 1
ATOM 1401 C C . LYS A 1 181 ? 26.269 -14.972 -17.247 1.00 90.75 181 LYS A C 1
ATOM 1403 O O . LYS A 1 181 ? 25.870 -14.012 -16.591 1.00 90.75 181 LYS A O 1
ATOM 1408 N N . ALA A 1 182 ? 27.268 -14.876 -18.126 1.00 92.62 182 ALA A N 1
ATOM 1409 C CA . ALA A 1 182 ? 27.973 -13.624 -18.407 1.00 92.62 182 ALA A CA 1
ATOM 1410 C C . ALA A 1 182 ? 27.069 -12.584 -19.094 1.00 92.62 182 ALA A C 1
ATOM 1412 O O . ALA A 1 182 ? 27.096 -11.405 -18.740 1.00 92.62 182 ALA A O 1
ATOM 1413 N N . GLU A 1 183 ? 26.226 -13.024 -20.028 1.00 92.69 183 GLU A N 1
ATOM 1414 C CA . GLU A 1 183 ? 25.279 -12.159 -20.731 1.00 92.69 183 GLU A CA 1
ATOM 1415 C C . GLU A 1 183 ? 24.156 -11.693 -19.801 1.00 92.69 183 GLU A C 1
ATOM 1417 O O . GLU A 1 183 ? 23.839 -10.503 -19.765 1.00 92.69 183 GLU A O 1
ATOM 1422 N N . LEU A 1 184 ? 23.639 -12.590 -18.956 1.00 91.12 184 LEU A N 1
ATOM 1423 C CA . LEU A 1 184 ? 22.660 -12.237 -17.930 1.00 91.12 184 LEU A CA 1
ATOM 1424 C C . LEU A 1 184 ? 23.217 -11.194 -16.947 1.00 91.12 184 LEU A C 1
ATOM 1426 O O . LEU A 1 184 ? 22.515 -10.250 -16.585 1.00 91.12 184 LEU A O 1
ATOM 1430 N N . ALA A 1 185 ? 24.482 -11.327 -16.531 1.00 92.88 185 ALA A N 1
ATOM 1431 C CA . ALA A 1 185 ? 25.139 -10.349 -15.664 1.00 92.88 185 ALA A CA 1
ATOM 1432 C C . ALA A 1 185 ? 25.270 -8.974 -16.343 1.00 92.88 185 ALA A C 1
ATOM 1434 O O . ALA A 1 185 ? 24.960 -7.948 -15.733 1.00 92.88 185 ALA A O 1
ATOM 1435 N N . LEU A 1 186 ? 25.660 -8.944 -17.622 1.00 94.12 186 LEU A N 1
ATOM 1436 C CA . LEU A 1 186 ? 25.725 -7.707 -18.400 1.00 94.12 186 LEU A CA 1
ATOM 1437 C C . LEU A 1 186 ? 24.341 -7.059 -18.548 1.00 94.12 186 LEU A C 1
ATOM 1439 O O . LEU A 1 186 ? 24.205 -5.846 -18.382 1.00 94.12 186 LEU A O 1
ATOM 1443 N N . GLN A 1 187 ? 23.310 -7.856 -18.829 1.00 93.19 187 GLN A N 1
ATOM 1444 C CA . GLN A 1 187 ? 21.943 -7.363 -18.953 1.00 93.19 187 GLN A CA 1
ATOM 1445 C C . GLN A 1 187 ? 21.428 -6.801 -17.624 1.00 93.19 187 GLN A C 1
ATOM 1447 O O . GLN A 1 187 ? 20.880 -5.701 -17.609 1.00 93.19 187 GLN A O 1
ATOM 1452 N N . ARG A 1 188 ? 21.673 -7.487 -16.501 1.00 94.75 188 ARG A N 1
ATOM 1453 C CA . ARG A 1 188 ? 21.345 -6.984 -15.157 1.00 94.75 188 ARG A CA 1
ATOM 1454 C C . ARG A 1 188 ? 21.994 -5.631 -14.890 1.00 94.75 188 ARG A C 1
ATOM 1456 O O . ARG A 1 188 ? 21.301 -4.701 -14.490 1.00 94.75 188 ARG A O 1
ATOM 1463 N N . ASN A 1 189 ? 23.284 -5.482 -15.187 1.00 96.00 189 ASN A N 1
ATOM 1464 C CA . ASN A 1 189 ? 23.983 -4.205 -15.019 1.00 96.00 189 ASN A CA 1
ATOM 1465 C C . ASN A 1 189 ? 23.335 -3.077 -15.838 1.00 96.00 189 ASN A C 1
ATOM 1467 O O . ASN A 1 189 ? 23.130 -1.983 -15.310 1.00 96.00 189 ASN A O 1
ATOM 1471 N N . LYS A 1 190 ? 22.944 -3.347 -17.091 1.00 96.38 190 LYS A N 1
ATOM 1472 C CA . LYS A 1 190 ? 22.216 -2.377 -17.929 1.00 96.38 190 LYS A CA 1
ATOM 1473 C C . LYS A 1 190 ? 20.859 -1.998 -17.325 1.00 96.38 190 LYS A C 1
ATOM 1475 O O . LYS A 1 190 ? 20.529 -0.814 -17.283 1.00 96.38 190 LYS A O 1
ATOM 1480 N N . ILE A 1 191 ? 20.102 -2.970 -16.808 1.00 97.06 191 ILE A N 1
ATOM 1481 C CA . ILE A 1 191 ? 18.811 -2.732 -16.132 1.00 97.06 191 ILE A CA 1
ATOM 1482 C C . ILE A 1 191 ? 18.999 -1.834 -14.909 1.00 97.06 191 ILE A C 1
ATOM 1484 O O . ILE A 1 191 ? 18.284 -0.841 -14.763 1.00 97.06 191 ILE A O 1
ATOM 1488 N N . TYR A 1 192 ? 19.996 -2.116 -14.069 1.00 96.56 192 TYR A N 1
ATOM 1489 C CA . TYR A 1 192 ? 20.289 -1.269 -12.915 1.00 96.56 192 TYR A CA 1
ATOM 1490 C C . TYR A 1 192 ? 20.673 0.156 -13.331 1.00 96.56 192 TYR A C 1
ATOM 1492 O O . TYR A 1 192 ? 20.155 1.111 -12.755 1.00 96.56 192 TYR A O 1
ATOM 1500 N N . GLN A 1 193 ? 21.509 0.331 -14.359 1.00 96.06 193 GLN A N 1
ATOM 1501 C CA . GLN A 1 193 ? 21.882 1.658 -14.874 1.00 96.06 193 GLN A CA 1
ATOM 1502 C C . GLN A 1 193 ? 20.678 2.440 -15.425 1.00 96.06 193 GLN A C 1
ATOM 1504 O O . GLN A 1 193 ? 20.523 3.636 -15.147 1.00 96.06 193 GLN A O 1
ATOM 1509 N N . ALA A 1 194 ? 19.785 1.773 -16.160 1.00 96.62 194 ALA A N 1
ATOM 1510 C CA . ALA A 1 194 ? 18.542 2.377 -16.627 1.00 96.62 194 ALA A CA 1
ATOM 1511 C C . ALA A 1 194 ? 17.650 2.797 -15.449 1.00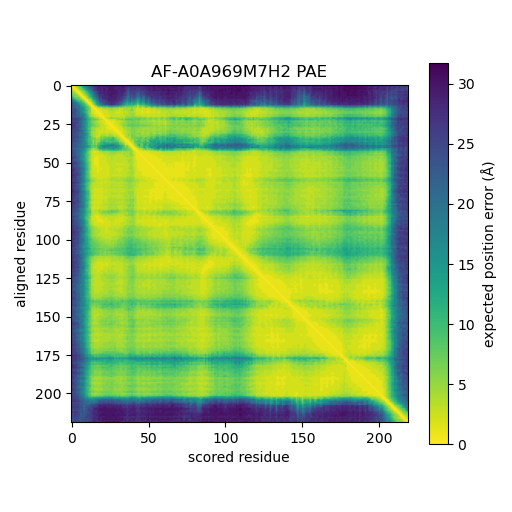 96.62 194 ALA A C 1
ATOM 1513 O O . ALA A 1 194 ? 17.171 3.931 -15.404 1.00 96.62 194 ALA A O 1
ATOM 1514 N N . GLY A 1 195 ? 17.515 1.943 -14.434 1.00 96.19 195 GLY A N 1
ATOM 1515 C CA . GLY A 1 195 ? 16.793 2.277 -13.212 1.00 96.19 195 GLY A CA 1
ATOM 1516 C C . GLY A 1 195 ? 17.406 3.451 -12.436 1.00 96.19 195 GLY A C 1
ATOM 1517 O O . GLY A 1 195 ? 16.666 4.287 -11.915 1.00 96.19 195 GLY A O 1
ATOM 1518 N N . GLN A 1 196 ? 18.736 3.572 -12.370 1.00 95.12 196 GLN A N 1
ATOM 1519 C CA . GLN A 1 196 ? 19.396 4.742 -11.769 1.00 95.12 196 GLN A CA 1
ATOM 1520 C C . GLN A 1 196 ? 19.085 6.026 -12.543 1.00 95.12 196 GLN A C 1
ATOM 1522 O O . GLN A 1 196 ? 18.815 7.073 -11.953 1.00 95.12 196 GLN A O 1
ATOM 1527 N N . SER A 1 197 ? 19.035 5.935 -13.871 1.00 94.94 197 SER A N 1
ATOM 1528 C CA . SER A 1 197 ? 18.648 7.060 -14.724 1.00 94.94 197 SER A CA 1
ATOM 1529 C C . SER A 1 197 ? 17.194 7.481 -14.479 1.00 94.94 197 SER A C 1
ATOM 1531 O O . SER A 1 197 ? 16.909 8.671 -14.337 1.00 94.94 197 SER A O 1
ATOM 1533 N N . LEU A 1 198 ? 16.274 6.517 -14.348 1.00 94.94 198 LEU A N 1
ATOM 1534 C CA . LEU A 1 198 ? 14.874 6.794 -14.006 1.00 94.94 198 LEU A CA 1
ATOM 1535 C C . LEU A 1 198 ? 14.729 7.485 -12.648 1.00 94.94 198 LEU A C 1
ATOM 1537 O O . LEU A 1 198 ? 13.961 8.440 -12.544 1.00 94.94 198 LEU A O 1
ATOM 1541 N N . ARG A 1 199 ? 15.496 7.072 -11.628 1.00 94.50 199 ARG A N 1
ATOM 1542 C CA . ARG A 1 199 ? 15.515 7.742 -10.311 1.00 94.50 199 ARG A CA 1
ATOM 1543 C C . ARG A 1 199 ? 15.858 9.217 -10.445 1.00 94.50 199 ARG A C 1
ATOM 1545 O O . ARG A 1 199 ? 15.183 10.073 -9.876 1.00 94.50 199 ARG A O 1
ATOM 1552 N N . GLN A 1 200 ? 16.887 9.527 -11.229 1.00 92.62 200 GLN A N 1
ATOM 1553 C CA . GLN A 1 200 ? 17.290 10.909 -11.472 1.00 92.62 200 GLN A CA 1
ATOM 1554 C C . GLN A 1 200 ? 16.213 11.698 -12.223 1.00 92.62 200 GLN A C 1
ATOM 1556 O O . GLN A 1 200 ? 15.998 12.871 -11.925 1.00 92.62 200 GLN A O 1
ATOM 1561 N N . LEU A 1 201 ? 15.535 11.079 -13.192 1.00 92.62 201 LEU A N 1
ATOM 1562 C CA . LEU A 1 201 ? 14.477 11.728 -13.966 1.00 92.62 201 LEU A CA 1
ATOM 1563 C C . LEU A 1 201 ? 13.229 12.005 -13.123 1.00 92.62 201 LEU A C 1
ATOM 1565 O O . LEU A 1 201 ? 12.692 13.107 -13.201 1.00 92.62 201 LEU A O 1
ATOM 1569 N N . LEU A 1 202 ? 12.808 11.056 -12.285 1.00 90.12 202 LEU A N 1
ATOM 1570 C CA . LEU A 1 202 ? 11.628 11.202 -11.431 1.00 90.12 202 LEU A CA 1
ATOM 1571 C C . LEU A 1 202 ? 11.838 12.216 -10.299 1.00 90.12 202 LEU A C 1
ATOM 1573 O O . LEU A 1 202 ? 10.913 12.972 -10.002 1.00 90.12 202 LEU A O 1
ATOM 1577 N N . ARG A 1 203 ? 13.064 12.333 -9.760 1.00 86.62 203 ARG A N 1
ATOM 1578 C CA . ARG A 1 203 ? 13.429 13.355 -8.756 1.00 86.62 203 ARG A CA 1
ATOM 1579 C C . ARG A 1 203 ? 13.432 14.787 -9.295 1.00 86.62 203 ARG A C 1
ATOM 1581 O O . ARG A 1 203 ? 13.338 15.722 -8.502 1.00 86.62 203 ARG A O 1
ATOM 1588 N N . LYS A 1 204 ? 13.583 14.999 -10.609 1.00 77.38 204 LYS A N 1
ATOM 1589 C CA . LYS A 1 204 ? 13.628 16.358 -11.171 1.00 77.38 204 LYS A CA 1
ATOM 1590 C C . LYS A 1 204 ? 12.257 17.021 -11.012 1.00 77.38 204 LYS A C 1
ATOM 1592 O O . LYS A 1 204 ? 11.273 16.448 -11.472 1.00 77.38 204 LYS A O 1
ATOM 1597 N N . PRO A 1 205 ? 12.162 18.229 -10.429 1.00 64.25 205 PRO A N 1
ATOM 1598 C CA . PRO A 1 205 ? 10.886 18.927 -10.343 1.00 64.25 205 PRO A CA 1
ATOM 1599 C C . PRO A 1 205 ? 10.292 19.095 -11.744 1.00 64.25 205 PRO A C 1
ATOM 1601 O O . PRO A 1 205 ? 11.034 19.292 -12.715 1.00 64.25 205 PRO A O 1
ATOM 1604 N N . ARG A 1 206 ? 8.957 19.022 -11.853 1.00 60.25 206 ARG A N 1
ATOM 1605 C CA . ARG A 1 206 ? 8.246 19.274 -13.115 1.00 60.25 206 ARG A CA 1
ATOM 1606 C C . ARG A 1 206 ? 8.812 20.539 -13.753 1.00 60.25 206 ARG A C 1
ATOM 1608 O O . ARG A 1 206 ? 8.812 21.598 -13.120 1.00 60.25 206 ARG A O 1
ATOM 1615 N N . ARG A 1 207 ? 9.282 20.450 -15.003 1.00 56.47 207 ARG A N 1
ATOM 1616 C CA . ARG A 1 207 ? 9.645 21.650 -15.766 1.00 56.47 207 ARG A CA 1
ATOM 1617 C C . ARG A 1 207 ? 8.404 22.541 -15.807 1.00 56.47 207 ARG A C 1
ATOM 1619 O O . ARG A 1 207 ? 7.400 22.157 -16.403 1.00 56.47 207 ARG A O 1
ATOM 1626 N N . LYS A 1 208 ? 8.454 23.704 -15.147 1.00 45.34 208 LYS A N 1
ATOM 1627 C CA . LYS A 1 208 ? 7.439 24.746 -15.331 1.00 45.34 208 LYS A CA 1
ATOM 1628 C C . LYS A 1 208 ? 7.395 25.039 -16.835 1.00 45.34 208 LYS A C 1
ATOM 1630 O O . LYS A 1 208 ? 8.449 25.234 -17.440 1.00 45.34 208 LYS A O 1
ATOM 1635 N N . HIS A 1 209 ? 6.210 25.002 -17.445 1.00 44.19 209 HIS A N 1
ATOM 1636 C CA . HIS A 1 209 ? 6.049 25.452 -18.829 1.00 44.19 209 HIS A CA 1
ATOM 1637 C C . HIS A 1 209 ? 6.665 26.853 -18.996 1.00 44.19 209 HIS A C 1
ATOM 1639 O O . HIS A 1 209 ? 6.651 27.631 -18.034 1.00 44.19 209 HIS A O 1
ATOM 1645 N N . PRO A 1 210 ? 7.206 27.186 -20.182 1.00 41.03 210 PRO A N 1
ATOM 1646 C CA . PRO A 1 210 ? 7.706 28.531 -20.433 1.00 41.03 210 PRO A CA 1
ATOM 1647 C C . PRO A 1 210 ? 6.589 29.557 -20.169 1.00 41.03 210 PRO A C 1
ATOM 1649 O O . PRO A 1 210 ? 5.411 29.241 -20.378 1.00 41.03 210 PRO A O 1
ATOM 1652 N N . PRO A 1 211 ? 6.925 30.764 -19.678 1.00 39.25 211 PRO A N 1
ATOM 1653 C CA . PRO A 1 211 ? 5.933 31.801 -19.433 1.00 39.25 211 PRO A CA 1
ATOM 1654 C C . PRO A 1 211 ? 5.139 32.058 -20.716 1.00 39.25 211 PRO A C 1
ATOM 1656 O O . PRO A 1 211 ? 5.718 32.116 -21.803 1.00 39.25 211 PRO A O 1
ATOM 1659 N N . LYS A 1 212 ? 3.810 32.184 -20.579 1.00 47.12 212 LYS A N 1
ATOM 1660 C CA . LYS A 1 212 ? 2.916 32.581 -21.674 1.00 47.12 212 LYS A CA 1
ATOM 1661 C C . LYS A 1 212 ? 3.549 33.774 -22.392 1.00 47.12 212 LYS A C 1
ATOM 1663 O O . LYS A 1 212 ? 3.898 34.762 -21.747 1.00 47.12 212 LYS A O 1
ATOM 1668 N N . SER A 1 213 ? 3.733 33.640 -23.704 1.00 51.31 213 SER A N 1
ATOM 1669 C CA . SER A 1 213 ? 4.223 34.698 -24.583 1.00 51.31 213 SER A CA 1
ATOM 1670 C C . SER A 1 213 ? 3.506 36.006 -24.255 1.00 51.31 213 SER A C 1
ATOM 1672 O O . SER A 1 213 ? 2.273 36.035 -24.232 1.00 51.31 213 SER A O 1
ATOM 1674 N N . LYS A 1 214 ? 4.277 37.062 -23.980 1.00 46.59 214 LYS A N 1
ATOM 1675 C CA . LYS A 1 214 ? 3.766 38.422 -23.803 1.00 46.59 214 LYS A CA 1
ATOM 1676 C C . LYS A 1 214 ? 2.868 38.754 -25.000 1.00 46.59 214 LYS A C 1
ATOM 1678 O O . LYS A 1 214 ? 3.346 38.767 -26.131 1.00 46.59 214 LYS A O 1
ATOM 1683 N N . LEU A 1 215 ? 1.578 38.967 -24.752 1.00 46.00 215 LEU A N 1
ATOM 1684 C CA . LEU A 1 215 ? 0.696 39.611 -25.722 1.00 46.00 215 LEU A CA 1
ATOM 1685 C C . LEU A 1 215 ? 1.238 41.030 -25.972 1.00 46.00 215 LEU A C 1
ATOM 1687 O O . LEU A 1 215 ? 1.685 41.665 -25.010 1.00 46.00 215 LEU A O 1
ATOM 1691 N N . PRO A 1 216 ? 1.258 41.517 -27.224 1.00 46.12 216 PRO A N 1
ATOM 1692 C CA . PRO A 1 216 ? 1.696 42.877 -27.503 1.00 46.12 216 PRO A CA 1
ATOM 1693 C C . PRO A 1 216 ? 0.717 43.878 -26.866 1.00 46.12 216 PRO A C 1
ATOM 1695 O O . PRO A 1 216 ? -0.470 43.560 -26.734 1.00 46.12 216 PRO A O 1
ATOM 1698 N N . PRO A 1 217 ? 1.193 45.061 -26.442 1.00 45.78 217 PRO A N 1
ATOM 1699 C CA . PRO A 1 217 ? 0.320 46.077 -25.869 1.00 45.78 217 PRO A CA 1
ATOM 1700 C C . PRO A 1 217 ? -0.710 46.518 -26.915 1.00 45.78 217 PRO A C 1
ATOM 1702 O O . PRO A 1 217 ? -0.352 46.769 -28.067 1.00 45.78 217 PRO A O 1
ATOM 1705 N N . CYS A 1 218 ? -1.981 46.585 -26.507 1.00 47.38 218 CYS A N 1
ATOM 1706 C CA . CYS A 1 218 ? -3.016 47.254 -27.289 1.00 47.38 218 CYS A CA 1
ATOM 1707 C C . CYS A 1 218 ? -2.566 48.691 -27.573 1.00 47.38 218 CYS A C 1
ATOM 1709 O O . CYS A 1 218 ? -2.153 49.392 -26.646 1.00 47.38 218 CYS A O 1
ATOM 1711 N N . GLN A 1 219 ? -2.622 49.075 -28.849 1.00 53.81 219 GLN A N 1
ATOM 1712 C CA . GLN A 1 219 ? -2.606 50.471 -29.279 1.00 53.81 219 GLN A CA 1
ATOM 1713 C C . GLN A 1 219 ? -3.964 51.110 -28.998 1.00 53.81 219 GLN A C 1
ATOM 1715 O O . GLN A 1 219 ? -4.976 50.375 -29.092 1.00 53.81 219 GLN A O 1
#

Foldseek 3Di:
DDDPDPPCDDDDLQFDDDDDDPDADDVGDDDDDDPDRVPPPDGLVVRLVVVLVVQLVVVVVQPDDSVRSNVVSVVCVCVPRVDDADKDKDKDDPVVVCVVPPDDDVVDDPDDGDIDIDMDGDHDPVLLVLLLQQLVCCLPPVGGPCLVVNLVRPDPVCLVVSLVVSLVVVLVVLVVPPDDPVVSVVVSVSSVVSSVSSNVSNPDPPPDPDPDPDDDDDD

pLDDT: mean 84.93, std 17.65, range [28.17, 98.06]